Protein AF-A0A1Q3STB1-F1 (afdb_monomer)

Mean predicted aligned error: 14.87 Å

Solvent-accessible surface area (backbone atoms only — not comparable to full-atom values): 16505 Å² total; per-residue (Å²): 112,49,80,45,68,73,50,61,26,56,40,83,59,51,69,61,54,50,51,52,53,57,70,73,42,56,98,89,44,50,77,49,75,46,66,65,46,31,62,59,61,26,61,71,59,73,43,81,63,90,66,51,67,40,70,37,44,68,69,57,47,49,57,57,49,55,76,80,42,96,77,84,84,89,82,89,85,82,86,68,57,69,45,81,46,64,67,85,92,58,91,60,48,66,27,40,38,37,41,96,88,50,77,80,50,80,45,79,51,78,78,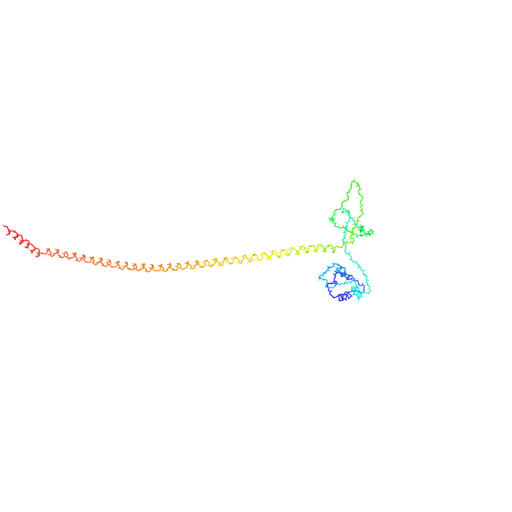88,72,84,76,94,70,90,85,82,91,83,66,102,56,92,76,87,82,76,80,39,28,31,43,40,50,89,84,50,53,56,64,63,51,53,47,53,53,51,52,54,50,49,54,53,49,52,55,51,48,54,54,51,49,52,54,51,52,56,49,51,53,52,51,51,52,52,51,56,52,50,52,51,53,48,52,54,52,51,52,54,49,51,52,51,51,52,53,52,49,53,51,50,51,53,51,53,52,52,51,49,55,51,50,56,50,52,51,52,54,51,52,51,51,52,51,52,52,51,52,52,51,54,52,51,52,50,53,52,52,53,50,52,50,52,52,49,51,51,50,51,51,55,50,52,60,64,32,67,70,50,40,48,50,53,50,48,50,50,48,51,51,51,48,54,62,59,74,74,108

Structure (mmCIF, N/CA/C/O backbone):
data_AF-A0A1Q3STB1-F1
#
_entry.id   AF-A0A1Q3STB1-F1
#
loop_
_atom_site.group_PDB
_atom_site.id
_atom_site.type_symbol
_atom_site.label_atom_id
_atom_site.label_alt_id
_atom_site.label_comp_id
_atom_site.label_asym_id
_atom_site.label_entity_id
_atom_site.label_seq_id
_atom_site.pdbx_PDB_ins_code
_atom_site.Cartn_x
_atom_site.Cartn_y
_atom_site.Cartn_z
_atom_site.occupancy
_atom_site.B_iso_or_equiv
_atom_site.auth_seq_id
_atom_site.auth_comp_id
_atom_site.auth_asym_id
_atom_site.auth_atom_id
_atom_site.pdbx_PDB_model_num
ATOM 1 N N . MET A 1 1 ? 20.214 -21.414 -29.707 1.00 92.38 1 MET A N 1
ATOM 2 C CA . MET A 1 1 ? 20.298 -19.989 -29.349 1.00 92.38 1 MET A CA 1
ATOM 3 C C . MET A 1 1 ? 19.686 -19.840 -27.974 1.00 92.38 1 MET A C 1
ATOM 5 O O . MET A 1 1 ? 18.661 -20.466 -27.737 1.00 92.38 1 MET A O 1
ATOM 9 N N . VAL A 1 2 ? 20.327 -19.078 -27.097 1.00 97.19 2 VAL A N 1
ATOM 10 C CA . VAL A 1 2 ? 19.816 -18.706 -25.771 1.00 97.19 2 VAL A CA 1
ATOM 11 C C . VAL A 1 2 ? 19.751 -17.181 -25.724 1.00 97.19 2 VAL A C 1
ATOM 13 O O . VAL A 1 2 ? 20.655 -16.524 -26.236 1.00 97.19 2 VAL A O 1
ATOM 16 N N . VAL A 1 3 ? 18.681 -16.635 -25.150 1.00 97.31 3 VAL A N 1
ATOM 17 C CA . VAL A 1 3 ? 18.487 -15.193 -24.952 1.00 97.31 3 VAL A CA 1
ATOM 18 C C . VAL A 1 3 ? 18.175 -14.967 -23.477 1.00 97.31 3 VAL A C 1
ATOM 20 O O . VAL A 1 3 ? 17.317 -15.663 -22.939 1.00 97.31 3 VAL A O 1
ATOM 23 N N . SER A 1 4 ? 18.881 -14.041 -22.834 1.00 96.12 4 SER A N 1
ATOM 24 C CA . SER A 1 4 ? 18.713 -13.715 -21.415 1.00 96.12 4 SER A CA 1
ATOM 25 C C . SER A 1 4 ? 18.935 -12.219 -21.215 1.00 96.12 4 SER A C 1
ATOM 27 O O . SER A 1 4 ? 20.073 -11.766 -21.215 1.00 96.12 4 SER A O 1
ATOM 29 N N . PHE A 1 5 ? 17.866 -11.443 -21.082 1.00 96.88 5 PHE A N 1
ATOM 30 C CA . PHE A 1 5 ? 17.966 -10.002 -20.849 1.00 96.88 5 PHE A CA 1
ATOM 31 C C . PHE A 1 5 ? 17.617 -9.678 -19.406 1.00 96.88 5 PHE A C 1
ATOM 33 O O . PHE A 1 5 ? 16.615 -10.201 -18.924 1.00 96.88 5 PHE A O 1
ATOM 40 N N . GLU A 1 6 ? 18.432 -8.836 -18.765 1.00 94.81 6 GLU A N 1
ATOM 41 C CA . GLU A 1 6 ? 18.228 -8.344 -17.392 1.00 94.81 6 GLU A CA 1
ATOM 42 C C . GLU A 1 6 ? 17.844 -9.502 -16.445 1.00 94.81 6 GLU A C 1
ATOM 44 O O . GLU A 1 6 ? 16.703 -9.662 -16.013 1.00 94.81 6 GLU A O 1
ATOM 49 N N . THR A 1 7 ? 18.763 -10.454 -16.280 1.00 97.19 7 THR A N 1
ATOM 50 C CA . THR A 1 7 ? 18.506 -11.702 -15.537 1.00 97.19 7 THR A CA 1
ATOM 51 C C . THR A 1 7 ? 19.684 -12.095 -14.661 1.00 97.19 7 THR A C 1
ATOM 53 O O . THR A 1 7 ? 19.482 -12.562 -13.541 1.00 97.19 7 THR A O 1
ATOM 56 N N . ILE A 1 8 ? 20.912 -11.958 -15.172 1.00 97.94 8 ILE A N 1
ATOM 57 C CA . ILE A 1 8 ? 22.118 -12.457 -14.503 1.00 97.94 8 ILE A CA 1
ATOM 58 C C . ILE A 1 8 ? 22.333 -11.782 -13.144 1.00 97.94 8 ILE A C 1
ATOM 60 O O . ILE A 1 8 ? 22.722 -12.445 -12.192 1.00 97.94 8 ILE A O 1
ATOM 64 N N . GLU A 1 9 ? 21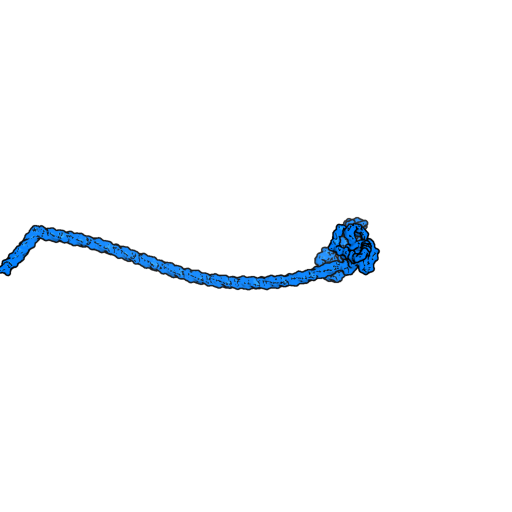.979 -10.506 -13.040 1.00 97.69 9 GLU A N 1
ATOM 65 C CA . GLU A 1 9 ? 22.103 -9.653 -11.865 1.00 97.69 9 GLU A CA 1
ATOM 66 C C . GLU A 1 9 ? 21.169 -10.027 -10.705 1.00 97.69 9 GLU A C 1
ATOM 68 O O . GLU A 1 9 ? 21.379 -9.596 -9.571 1.00 97.69 9 GLU A O 1
ATOM 73 N N . HIS A 1 10 ? 20.145 -10.847 -10.952 1.00 97.75 10 HIS A N 1
ATOM 74 C CA . HIS A 1 10 ? 19.151 -11.245 -9.952 1.00 97.75 10 HIS A CA 1
ATOM 75 C C . HIS A 1 10 ? 19.606 -12.399 -9.039 1.00 97.75 10 HIS A C 1
ATOM 77 O O . HIS A 1 10 ? 18.845 -12.857 -8.185 1.00 97.75 10 HIS A O 1
ATOM 83 N N . HIS A 1 11 ? 20.839 -12.885 -9.187 1.00 97.50 11 HIS A N 1
ATOM 84 C CA . HIS A 1 11 ? 21.437 -13.887 -8.304 1.00 97.50 11 HIS A CA 1
ATOM 85 C C . HIS A 1 11 ? 22.963 -13.747 -8.285 1.00 97.50 11 HIS A C 1
ATOM 87 O O . HIS A 1 11 ? 23.541 -13.183 -9.194 1.00 97.50 11 HIS A O 1
ATOM 93 N N . ASP A 1 12 ? 23.668 -14.351 -7.333 1.00 97.38 12 ASP A N 1
ATOM 94 C CA . ASP A 1 12 ? 25.139 -14.286 -7.251 1.00 97.38 12 ASP A CA 1
ATOM 95 C C . ASP A 1 12 ? 25.874 -15.436 -7.978 1.00 97.38 12 ASP A C 1
ATOM 97 O O . ASP A 1 12 ? 27.100 -15.417 -8.123 1.00 97.38 12 ASP A O 1
ATOM 101 N N . LYS A 1 13 ? 25.133 -16.418 -8.507 1.00 98.31 13 LYS A N 1
ATOM 102 C CA . LYS A 1 13 ? 25.641 -17.656 -9.133 1.00 98.31 13 LYS A CA 1
ATOM 103 C C . LYS A 1 13 ? 25.959 -17.533 -10.631 1.00 98.31 13 LYS A C 1
ATOM 105 O O . LYS A 1 13 ? 25.587 -18.385 -11.438 1.00 98.31 13 LYS A O 1
ATOM 110 N N . HIS A 1 14 ? 26.648 -16.465 -11.026 1.00 98.44 14 HIS A N 1
ATOM 111 C CA . HIS A 1 14 ? 26.880 -16.131 -12.441 1.00 98.44 14 HIS A CA 1
ATOM 112 C C . HIS A 1 14 ? 27.670 -17.206 -13.216 1.00 98.44 14 HIS A C 1
ATOM 114 O O . HIS A 1 14 ? 27.303 -17.560 -14.337 1.00 98.44 14 HIS A O 1
ATOM 120 N N . ASP A 1 15 ? 28.739 -17.749 -12.624 1.00 98.44 15 ASP A N 1
ATOM 121 C CA . ASP A 1 15 ? 29.552 -18.804 -13.249 1.00 98.44 15 ASP A CA 1
ATOM 122 C C . ASP A 1 15 ? 28.740 -20.106 -13.452 1.00 98.44 15 ASP A C 1
ATOM 124 O O . ASP A 1 15 ? 28.874 -20.773 -14.480 1.00 98.44 15 ASP A O 1
ATOM 128 N N . GLU A 1 16 ? 27.845 -20.457 -12.518 1.00 98.44 16 GLU A N 1
ATOM 129 C CA . GLU A 1 16 ? 26.964 -21.631 -12.644 1.00 98.44 16 GLU A CA 1
ATOM 130 C C . GLU A 1 16 ? 25.976 -21.453 -13.807 1.00 98.44 16 GLU A C 1
ATOM 132 O O . GLU A 1 16 ? 25.850 -22.338 -14.658 1.00 98.44 16 GLU A O 1
ATOM 137 N N . MET A 1 17 ? 25.337 -20.279 -13.893 1.00 98.25 17 MET A N 1
ATOM 138 C CA . MET A 1 17 ? 24.429 -19.925 -14.988 1.00 98.25 17 MET A CA 1
ATOM 139 C C . MET A 1 17 ? 25.126 -20.035 -16.351 1.00 98.25 17 MET A C 1
ATOM 141 O O . MET A 1 17 ? 24.619 -20.700 -17.257 1.00 98.25 17 MET A O 1
ATOM 145 N N . LEU A 1 18 ? 26.303 -19.421 -16.509 1.00 98.38 18 LEU A N 1
ATOM 146 C CA . LEU A 1 18 ? 27.024 -19.434 -17.785 1.00 98.38 18 LEU A CA 1
ATOM 147 C C . LEU A 1 18 ? 27.584 -20.812 -18.141 1.00 98.38 18 LEU A C 1
ATOM 149 O O . LEU A 1 18 ? 27.569 -21.179 -19.318 1.00 98.38 18 LEU A O 1
ATOM 153 N N . SER A 1 19 ? 28.023 -21.594 -17.151 1.00 98.25 19 SER A N 1
ATOM 154 C CA . SER A 1 19 ? 28.440 -22.984 -17.356 1.00 98.25 19 SER A CA 1
ATOM 155 C C . SER A 1 19 ? 27.303 -23.822 -17.938 1.00 98.25 19 SER A C 1
ATOM 157 O O . SER A 1 19 ? 27.490 -24.525 -18.934 1.00 98.25 19 SER A O 1
ATOM 159 N N . GLU A 1 20 ? 26.101 -23.711 -17.371 1.00 98.31 20 GLU A N 1
ATOM 160 C CA . GLU A 1 20 ? 24.942 -24.461 -17.849 1.00 98.31 20 GLU A CA 1
ATOM 161 C C . GLU A 1 20 ? 24.473 -23.990 -19.225 1.00 98.31 20 GLU A C 1
ATOM 163 O O . GLU A 1 20 ? 24.223 -24.823 -20.099 1.00 98.31 20 GLU A O 1
ATOM 168 N N . ILE A 1 21 ? 24.447 -22.675 -19.471 1.00 98.19 21 ILE A N 1
ATOM 169 C CA . ILE A 1 21 ? 24.165 -22.122 -20.803 1.00 98.19 21 ILE A CA 1
ATOM 170 C C . ILE A 1 21 ? 25.171 -22.662 -21.826 1.00 98.19 21 ILE A C 1
ATOM 172 O O . ILE A 1 21 ? 24.782 -23.118 -22.904 1.00 98.19 21 ILE A O 1
ATOM 176 N N . LYS A 1 22 ? 26.466 -22.669 -21.493 1.00 97.56 22 LYS A N 1
ATOM 177 C CA . LYS A 1 22 ? 27.510 -23.192 -22.378 1.00 97.56 22 LYS A CA 1
ATOM 178 C C . LYS A 1 22 ? 27.331 -24.684 -22.655 1.00 97.56 22 LYS A C 1
ATOM 180 O O . LYS A 1 22 ? 27.515 -25.101 -23.795 1.00 97.56 22 LYS A O 1
ATOM 185 N N . ARG A 1 23 ? 26.956 -25.472 -21.642 1.00 98.00 23 ARG A N 1
ATOM 186 C CA . ARG A 1 23 ? 26.737 -26.923 -21.746 1.00 98.00 23 ARG A CA 1
ATOM 187 C C . ARG A 1 23 ? 25.577 -27.278 -22.679 1.00 98.00 23 ARG A C 1
ATOM 189 O O . ARG A 1 23 ? 25.664 -28.275 -23.391 1.00 98.00 23 ARG A O 1
ATOM 196 N N . ILE A 1 24 ? 24.489 -26.503 -22.658 1.00 97.31 24 ILE A N 1
ATOM 197 C CA . ILE A 1 24 ? 23.297 -26.774 -23.484 1.00 97.31 24 ILE A CA 1
ATOM 198 C C . ILE A 1 24 ? 23.399 -26.203 -24.902 1.00 97.31 24 ILE A C 1
ATOM 200 O O . ILE A 1 24 ? 22.673 -26.639 -25.799 1.00 97.31 24 ILE A O 1
ATOM 204 N N . LEU A 1 25 ? 24.271 -25.217 -25.121 1.00 97.50 25 LEU A N 1
ATOM 205 C CA . LEU A 1 25 ? 24.509 -24.676 -26.450 1.00 97.50 25 LEU A CA 1
ATOM 206 C C . LEU A 1 25 ? 25.269 -25.692 -27.310 1.00 97.50 25 LEU A C 1
ATOM 208 O O . LEU A 1 25 ? 26.257 -26.296 -26.897 1.00 97.50 25 LEU A O 1
ATOM 212 N N . ARG A 1 26 ? 24.825 -25.839 -28.561 1.00 96.12 26 ARG A N 1
ATOM 213 C CA . ARG A 1 26 ? 25.623 -26.502 -29.599 1.00 96.12 26 ARG A CA 1
ATOM 214 C C . ARG A 1 26 ? 26.933 -25.726 -29.826 1.00 96.12 26 ARG A C 1
ATOM 216 O O . ARG A 1 26 ? 26.974 -24.536 -29.513 1.00 96.12 26 ARG A O 1
ATOM 223 N N . PRO A 1 27 ? 27.976 -26.340 -30.416 1.00 92.00 27 PRO A N 1
ATOM 224 C CA . PRO A 1 27 ? 29.238 -25.649 -30.703 1.00 92.00 27 PRO A CA 1
ATOM 225 C C . PRO A 1 27 ? 29.088 -24.355 -31.524 1.00 92.00 27 PRO A C 1
ATOM 227 O O . PRO A 1 27 ? 29.858 -23.422 -31.328 1.00 92.00 27 PRO A O 1
ATOM 230 N N . ASP A 1 28 ? 28.083 -24.291 -32.401 1.00 93.56 28 ASP A N 1
ATOM 231 C CA . ASP A 1 28 ? 27.709 -23.135 -33.230 1.00 93.56 28 ASP A CA 1
ATOM 232 C C . ASP A 1 28 ? 26.574 -22.285 -32.619 1.00 93.56 28 ASP A C 1
ATOM 234 O O . ASP A 1 28 ? 25.961 -21.447 -33.279 1.00 93.56 28 ASP A O 1
ATOM 238 N N . GLY A 1 29 ? 26.241 -22.535 -31.353 1.00 95.50 29 GLY A N 1
ATOM 239 C CA . GLY A 1 29 ? 25.158 -21.878 -30.645 1.00 95.50 29 GLY A CA 1
ATOM 240 C C . GLY A 1 29 ? 25.508 -20.454 -30.212 1.00 95.50 29 GLY A C 1
ATOM 241 O O . GLY A 1 29 ? 26.588 -20.192 -29.693 1.00 95.50 29 GLY A O 1
ATOM 242 N N . LEU A 1 30 ? 24.543 -19.547 -30.363 1.00 96.88 30 LEU A N 1
ATOM 243 C CA . LEU A 1 30 ? 24.639 -18.152 -29.932 1.00 96.88 30 LEU A CA 1
ATOM 244 C C . LEU A 1 30 ? 23.972 -17.933 -28.564 1.00 96.88 30 LEU A C 1
ATOM 246 O O . LEU A 1 30 ? 22.841 -18.390 -28.355 1.00 96.88 30 LEU A O 1
ATOM 250 N N . LEU A 1 31 ? 24.654 -17.199 -27.681 1.00 97.88 31 LEU A N 1
ATOM 251 C CA . LEU A 1 31 ? 24.080 -16.548 -26.501 1.00 97.88 31 LEU A CA 1
ATOM 252 C C . LEU A 1 31 ? 23.906 -15.053 -26.797 1.00 97.88 31 LEU A C 1
ATOM 254 O O . LEU A 1 31 ? 24.855 -14.404 -27.227 1.00 97.88 31 LEU A O 1
ATOM 258 N N . ILE A 1 32 ? 22.715 -14.523 -26.534 1.00 98.06 32 ILE A N 1
ATOM 259 C CA . ILE A 1 32 ? 22.434 -13.086 -26.480 1.00 98.06 32 ILE A CA 1
ATOM 260 C C . ILE A 1 32 ? 22.104 -12.764 -25.024 1.00 98.06 32 ILE A C 1
ATOM 262 O O . ILE A 1 32 ? 21.153 -13.323 -24.479 1.00 98.06 32 ILE A O 1
ATOM 266 N N . ILE A 1 33 ? 22.905 -11.913 -24.389 1.00 97.94 33 ILE A N 1
ATOM 267 C CA . ILE A 1 33 ? 22.763 -11.587 -22.969 1.00 97.94 33 ILE A CA 1
ATOM 268 C C . ILE A 1 33 ? 22.873 -10.078 -22.744 1.00 97.94 33 ILE A C 1
ATOM 270 O O . ILE A 1 33 ? 23.697 -9.433 -23.393 1.00 97.94 33 IL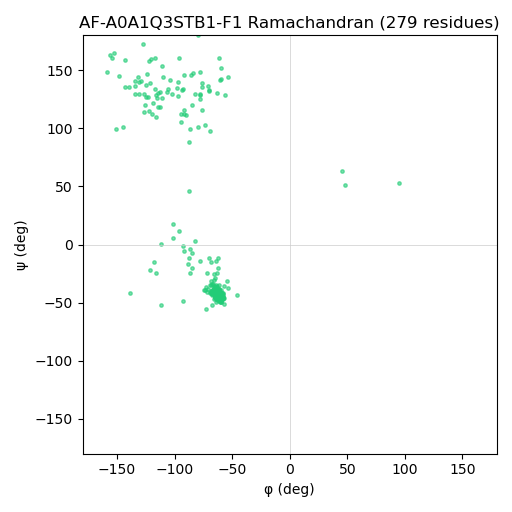E A O 1
ATOM 274 N N . SER A 1 34 ? 22.052 -9.529 -21.845 1.00 97.00 34 SER A N 1
ATOM 275 C CA . SER A 1 34 ? 22.236 -8.181 -21.286 1.00 97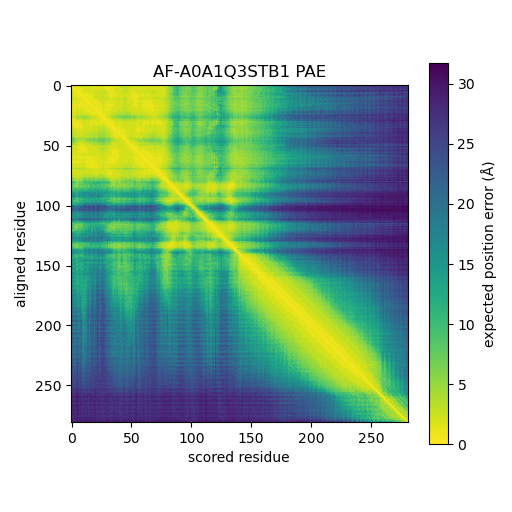.00 34 SER A CA 1
ATOM 276 C C . SER A 1 34 ? 22.389 -8.240 -19.770 1.00 97.00 34 SER A C 1
ATOM 278 O O . SER A 1 34 ? 22.025 -9.227 -19.129 1.00 97.00 34 SER A O 1
ATOM 280 N N . SER A 1 35 ? 22.961 -7.170 -19.236 1.00 95.75 35 SER A N 1
ATOM 281 C CA . SER A 1 35 ? 23.055 -6.854 -17.817 1.00 95.75 35 SER A CA 1
ATOM 282 C C . SER A 1 35 ? 23.030 -5.330 -17.715 1.00 95.75 35 SER A C 1
ATOM 284 O O . SER A 1 35 ? 23.642 -4.674 -18.573 1.00 95.75 35 SER A O 1
ATOM 286 N N . PRO A 1 36 ? 22.422 -4.757 -16.668 1.00 94.25 36 PRO A N 1
ATOM 287 C CA . PRO A 1 36 ? 22.567 -3.338 -16.402 1.00 94.25 36 PRO A CA 1
ATOM 288 C C . PRO A 1 36 ? 24.048 -3.019 -16.157 1.00 94.25 36 PRO A C 1
ATOM 290 O O . PRO A 1 36 ? 24.770 -3.802 -15.535 1.00 94.25 36 PRO A O 1
ATOM 293 N N . ASN A 1 37 ? 24.513 -1.872 -16.657 1.00 94.56 37 ASN A N 1
ATOM 294 C CA . ASN A 1 37 ? 25.849 -1.362 -16.351 1.00 94.56 37 ASN A CA 1
ATOM 295 C C . ASN A 1 37 ? 25.810 -0.697 -14.972 1.00 94.56 37 ASN A C 1
ATOM 297 O O . ASN A 1 37 ? 25.356 0.445 -14.883 1.00 94.56 37 ASN A O 1
ATOM 301 N N . ARG A 1 38 ? 26.296 -1.381 -13.925 1.00 94.62 38 ARG A N 1
ATOM 302 C CA . ARG A 1 38 ? 26.250 -0.916 -12.522 1.00 94.62 38 ARG A CA 1
ATOM 303 C C . ARG A 1 38 ? 26.677 0.546 -12.346 1.00 94.62 38 ARG A C 1
ATOM 305 O O . ARG A 1 38 ? 26.001 1.306 -11.654 1.00 94.62 38 ARG A O 1
ATOM 312 N N . VAL A 1 39 ? 27.755 0.957 -13.021 1.00 94.12 39 VAL A N 1
ATOM 313 C CA . VAL A 1 39 ? 28.323 2.314 -12.915 1.00 94.12 39 VAL A CA 1
ATOM 314 C C . VAL A 1 39 ? 27.323 3.384 -13.360 1.00 94.12 39 VAL A C 1
ATOM 316 O O . VAL A 1 39 ? 27.245 4.455 -12.766 1.00 94.12 39 VAL A O 1
ATOM 319 N N . ILE A 1 40 ? 26.538 3.107 -14.402 1.00 89.06 40 ILE A N 1
ATOM 320 C CA . ILE A 1 40 ? 25.564 4.064 -14.943 1.00 89.06 40 ILE A CA 1
ATOM 321 C C . ILE A 1 40 ? 24.185 3.863 -14.312 1.00 89.06 40 ILE A C 1
ATOM 323 O O . ILE A 1 40 ? 23.571 4.826 -13.860 1.00 89.06 40 ILE A O 1
ATOM 327 N N . TYR A 1 41 ? 23.710 2.618 -14.278 1.00 86.62 41 TYR A N 1
ATOM 328 C CA . TYR A 1 41 ? 22.362 2.256 -13.849 1.00 86.62 41 TYR A CA 1
ATOM 329 C C . TYR A 1 41 ? 22.132 2.500 -12.357 1.00 86.62 41 TYR A C 1
ATOM 331 O O . TYR A 1 41 ? 21.062 2.984 -11.993 1.00 86.62 41 TYR A O 1
ATOM 339 N N . SER A 1 42 ? 23.132 2.208 -11.519 1.00 86.62 42 SER A N 1
ATOM 340 C CA . SER A 1 42 ? 22.980 2.284 -10.066 1.00 86.62 42 SER A CA 1
ATOM 341 C C . SER A 1 42 ? 23.785 3.402 -9.435 1.00 86.62 42 SER A C 1
ATOM 343 O O . SER A 1 42 ? 23.229 4.234 -8.718 1.00 86.62 42 SER A O 1
ATOM 345 N N . GLU A 1 43 ? 25.085 3.465 -9.722 1.00 89.38 43 GLU A N 1
ATOM 346 C CA . GLU A 1 43 ? 25.989 4.398 -9.044 1.00 89.38 43 GLU A CA 1
ATOM 347 C C . GLU A 1 43 ? 25.763 5.842 -9.493 1.00 89.38 43 GLU A C 1
ATOM 349 O O . GLU A 1 43 ? 25.472 6.707 -8.670 1.00 89.38 43 GLU A O 1
ATOM 354 N N . ALA A 1 44 ? 25.845 6.113 -10.800 1.00 84.94 44 ALA A N 1
ATOM 355 C CA . ALA A 1 44 ? 25.626 7.457 -11.331 1.00 84.94 44 ALA A CA 1
ATOM 356 C C . ALA A 1 44 ? 24.175 7.922 -11.152 1.00 84.94 44 ALA A C 1
ATOM 358 O O . ALA A 1 44 ? 23.925 9.108 -10.930 1.00 84.94 44 ALA A O 1
ATOM 359 N N . ALA A 1 45 ? 23.219 6.994 -11.242 1.00 79.12 45 ALA A N 1
ATOM 360 C CA . ALA A 1 45 ? 21.812 7.299 -11.048 1.00 79.12 45 ALA A CA 1
ATOM 361 C C . ALA A 1 45 ? 21.422 7.439 -9.570 1.00 79.12 45 ALA A C 1
ATOM 363 O O . ALA A 1 45 ? 20.323 7.928 -9.315 1.00 79.12 45 ALA A O 1
ATOM 364 N N . ASP A 1 46 ? 22.257 7.014 -8.616 1.00 83.19 46 ASP A N 1
ATOM 365 C CA . ASP A 1 46 ? 21.923 6.857 -7.191 1.00 83.19 46 ASP A CA 1
ATOM 366 C C . ASP A 1 46 ? 20.604 6.087 -6.992 1.00 83.19 46 ASP A C 1
ATOM 368 O O . ASP A 1 46 ? 19.624 6.558 -6.401 1.00 83.19 46 ASP A O 1
ATOM 372 N N . PHE A 1 47 ? 20.507 4.926 -7.635 1.00 81.69 47 PHE A N 1
ATOM 373 C CA . PHE A 1 47 ? 19.336 4.057 -7.606 1.00 81.69 47 PHE A CA 1
ATOM 374 C C . PHE A 1 47 ? 19.787 2.624 -7.374 1.00 81.69 47 PHE A C 1
ATOM 376 O O . PHE A 1 47 ? 20.661 2.137 -8.064 1.00 81.69 47 PHE A O 1
ATOM 383 N N . HIS A 1 48 ? 19.187 1.933 -6.414 1.00 85.69 48 HIS A N 1
ATOM 384 C CA . HIS A 1 48 ? 19.510 0.535 -6.161 1.00 85.69 48 HIS A CA 1
ATOM 385 C C . HIS A 1 48 ? 18.232 -0.274 -6.289 1.00 85.69 48 HIS A C 1
ATOM 387 O O . HIS A 1 48 ? 17.294 -0.096 -5.507 1.00 85.69 48 HIS A O 1
ATOM 393 N N . ASN A 1 49 ? 18.185 -1.152 -7.288 1.00 85.94 49 ASN A N 1
ATOM 394 C CA . ASN A 1 49 ? 17.072 -2.071 -7.435 1.00 85.94 49 ASN A CA 1
ATOM 395 C C . ASN A 1 49 ? 17.222 -3.204 -6.400 1.00 85.94 49 ASN A C 1
ATOM 397 O O . ASN A 1 49 ? 18.170 -3.982 -6.500 1.00 85.94 49 ASN A O 1
ATOM 401 N N . PRO A 1 50 ? 16.304 -3.358 -5.424 1.00 90.62 50 PRO A N 1
ATOM 402 C CA . PRO A 1 50 ? 16.432 -4.373 -4.372 1.00 90.62 50 PRO A CA 1
ATOM 403 C C . PRO A 1 50 ? 16.388 -5.815 -4.895 1.00 90.62 50 PRO A C 1
ATOM 405 O O . PRO A 1 50 ? 16.728 -6.742 -4.164 1.00 90.62 50 PRO A O 1
ATOM 408 N N . TYR A 1 51 ? 15.957 -6.020 -6.141 1.00 92.44 51 TYR A N 1
ATOM 409 C CA . TYR A 1 51 ? 15.943 -7.332 -6.778 1.00 92.44 51 TYR A CA 1
ATOM 410 C C . TYR A 1 51 ? 17.264 -7.675 -7.477 1.00 92.44 51 TYR A C 1
ATOM 412 O O . TYR A 1 51 ? 17.442 -8.832 -7.855 1.00 92.44 51 TYR A O 1
ATOM 420 N N . HIS A 1 52 ? 18.180 -6.719 -7.655 1.00 95.50 52 HIS A N 1
ATOM 421 C CA . HIS A 1 52 ? 19.497 -6.966 -8.238 1.00 95.50 52 HIS A CA 1
ATOM 422 C C . HIS A 1 52 ? 20.461 -7.397 -7.127 1.00 95.50 52 HIS A C 1
ATOM 424 O O . HIS A 1 52 ? 20.980 -6.585 -6.366 1.00 95.50 52 HIS A O 1
ATOM 430 N N . VAL A 1 53 ? 20.674 -8.707 -7.012 1.00 96.69 53 VAL A N 1
ATOM 431 C CA . VAL A 1 53 ? 21.559 -9.312 -6.009 1.00 96.69 53 VAL A CA 1
ATOM 432 C C . VAL A 1 53 ? 23.022 -8.969 -6.289 1.00 96.69 53 VAL A C 1
ATOM 434 O O . VAL A 1 53 ? 23.783 -8.722 -5.353 1.00 96.69 53 VAL A O 1
ATOM 437 N N . LYS A 1 54 ? 23.428 -8.970 -7.565 1.00 97.06 54 LYS A N 1
ATOM 438 C CA . LYS A 1 54 ? 24.806 -8.691 -7.973 1.00 97.06 54 LYS A CA 1
ATOM 439 C C . LYS A 1 54 ? 24.876 -8.068 -9.365 1.00 97.06 54 LYS A C 1
ATOM 441 O O . LYS A 1 54 ? 24.885 -8.763 -10.374 1.00 97.06 54 LYS A O 1
ATOM 446 N N . GLU A 1 55 ? 25.027 -6.754 -9.413 1.00 97.06 55 GLU A N 1
ATOM 447 C CA . GLU A 1 55 ? 25.260 -6.035 -10.665 1.00 97.06 55 GLU A CA 1
ATOM 448 C C . GLU A 1 55 ? 26.744 -6.038 -11.047 1.00 97.06 55 GLU A C 1
ATOM 450 O O . GLU A 1 55 ? 27.623 -6.006 -10.181 1.00 97.06 55 GLU A O 1
ATOM 455 N N . LEU A 1 56 ? 27.015 -6.057 -12.350 1.00 97.62 56 LEU A N 1
ATOM 456 C CA . LEU A 1 56 ? 28.364 -6.058 -12.910 1.00 97.62 56 LEU A CA 1
ATOM 457 C C . LEU A 1 56 ? 28.650 -4.714 -13.583 1.00 97.62 56 LEU A C 1
ATOM 459 O O . LEU A 1 56 ? 27.770 -4.121 -14.215 1.00 97.62 56 LEU A O 1
ATOM 463 N N . ASP A 1 57 ? 29.890 -4.250 -13.483 1.00 97.62 57 ASP A N 1
ATOM 464 C CA . ASP A 1 57 ? 30.412 -3.300 -14.464 1.00 97.62 57 ASP A CA 1
ATOM 465 C C . ASP A 1 57 ? 30.846 -4.022 -15.756 1.00 97.62 57 ASP A C 1
ATOM 467 O O . ASP A 1 57 ? 30.689 -5.241 -15.917 1.00 97.62 57 ASP A O 1
ATOM 471 N N . PHE A 1 58 ? 31.338 -3.253 -16.728 1.00 97.75 58 PHE A N 1
ATOM 472 C CA . PHE A 1 58 ? 31.727 -3.800 -18.023 1.00 97.75 58 PHE A CA 1
ATOM 473 C C . PHE A 1 58 ? 32.897 -4.784 -17.902 1.00 97.75 58 PHE A C 1
ATOM 475 O O . PHE A 1 58 ? 32.867 -5.857 -18.506 1.00 97.75 58 PHE A O 1
ATOM 482 N N . GLU A 1 59 ? 33.916 -4.440 -17.122 1.00 98.25 59 GLU A N 1
ATOM 483 C CA . GLU A 1 59 ? 35.121 -5.236 -16.918 1.00 98.25 59 GLU A CA 1
ATOM 484 C C . GLU A 1 59 ? 34.806 -6.570 -16.229 1.00 98.25 59 GLU A C 1
ATOM 486 O O . GLU A 1 59 ? 35.333 -7.619 -16.621 1.00 98.25 59 GLU A O 1
ATOM 491 N N . GLU A 1 60 ? 33.919 -6.556 -15.234 1.00 98.19 60 GLU A N 1
ATOM 492 C CA . GLU A 1 60 ? 33.432 -7.748 -14.546 1.00 98.19 60 GLU A CA 1
ATOM 493 C C . GLU A 1 60 ? 32.630 -8.658 -15.487 1.00 98.19 60 GLU A C 1
ATOM 495 O O . GLU A 1 60 ? 32.861 -9.874 -15.512 1.00 98.19 60 GLU A O 1
ATOM 500 N N . LEU A 1 61 ? 31.729 -8.088 -16.296 1.00 98.25 61 LEU A N 1
ATOM 501 C CA . LEU A 1 61 ? 30.952 -8.832 -17.291 1.00 98.25 61 LEU A CA 1
ATOM 502 C C . LEU A 1 61 ? 31.852 -9.435 -18.379 1.00 98.25 61 LEU A C 1
ATOM 504 O O . LEU A 1 61 ? 31.722 -10.619 -18.696 1.00 98.25 61 LEU A O 1
ATOM 508 N N . ASP A 1 62 ? 32.788 -8.658 -18.926 1.00 98.38 62 ASP A N 1
ATOM 509 C CA . ASP A 1 62 ? 33.726 -9.115 -19.955 1.00 98.38 62 ASP A CA 1
ATOM 510 C C . ASP A 1 62 ? 34.615 -10.248 -19.439 1.00 98.38 62 ASP A C 1
ATOM 512 O O . ASP A 1 62 ? 34.744 -11.295 -20.084 1.00 98.38 62 ASP A O 1
ATOM 516 N N . THR A 1 63 ? 35.170 -10.080 -18.238 1.00 98.44 63 THR A N 1
ATOM 517 C CA . THR A 1 63 ? 35.994 -11.103 -17.585 1.00 98.44 63 THR A CA 1
ATOM 518 C C . THR A 1 63 ? 35.208 -12.394 -17.382 1.00 98.44 63 THR A C 1
ATOM 520 O O . THR A 1 63 ? 35.718 -13.484 -17.652 1.00 98.44 63 THR A O 1
ATOM 523 N N . LEU A 1 64 ? 33.961 -12.289 -16.925 1.00 98.44 64 LEU A N 1
ATOM 524 C CA . LEU A 1 64 ? 33.085 -13.429 -16.704 1.00 98.44 64 LEU A CA 1
ATOM 525 C C . LEU A 1 64 ? 32.755 -14.158 -18.019 1.00 98.44 64 LEU A C 1
ATOM 527 O O . LEU A 1 64 ? 32.913 -15.377 -18.097 1.00 98.44 64 LEU A O 1
ATOM 531 N N . LEU A 1 65 ? 32.341 -13.438 -19.064 1.00 98.38 65 LEU A N 1
ATOM 532 C CA . LEU A 1 65 ? 31.961 -14.038 -20.348 1.00 98.38 65 LEU A CA 1
ATOM 533 C C . LEU A 1 65 ? 33.153 -14.702 -21.055 1.00 98.38 65 LEU A C 1
ATOM 535 O O . LEU A 1 65 ? 33.005 -15.797 -21.612 1.00 98.38 65 LEU A O 1
ATOM 539 N N . LYS A 1 66 ? 34.349 -14.102 -20.978 1.00 98.38 66 LYS A N 1
ATOM 540 C CA . LYS A 1 66 ? 35.585 -14.641 -21.576 1.00 98.38 66 LYS A CA 1
ATOM 541 C C . LYS A 1 66 ? 36.019 -15.992 -21.008 1.00 98.38 66 LYS A C 1
ATOM 543 O O . LYS A 1 66 ? 36.738 -16.724 -21.687 1.00 98.38 66 LYS A O 1
ATOM 548 N N . LYS A 1 67 ? 35.557 -16.375 -19.812 1.00 98.06 67 LYS A N 1
ATOM 549 C CA . LYS A 1 67 ? 35.782 -17.728 -19.267 1.00 98.06 67 LYS A CA 1
ATOM 550 C C . LYS A 1 67 ? 35.094 -18.821 -20.098 1.00 98.06 67 LYS A C 1
ATOM 552 O O . LYS A 1 67 ? 35.577 -19.950 -20.130 1.00 98.06 67 LYS A O 1
ATOM 557 N N . TYR A 1 68 ? 33.981 -18.504 -20.768 1.00 97.62 68 TYR A N 1
ATOM 558 C CA . TYR A 1 68 ? 33.106 -19.488 -21.428 1.00 97.62 68 TYR A CA 1
ATOM 559 C C . TYR A 1 68 ? 33.034 -19.328 -22.954 1.00 97.62 68 TYR A C 1
ATOM 561 O O . TYR A 1 68 ? 32.735 -20.290 -23.679 1.00 97.62 68 TYR A O 1
ATOM 569 N N . PHE A 1 69 ? 33.305 -18.127 -23.469 1.00 97.44 69 PHE A N 1
ATOM 570 C CA . PHE A 1 69 ? 33.182 -17.796 -24.887 1.00 97.44 69 PHE A CA 1
ATOM 571 C C . PHE A 1 69 ? 34.442 -17.101 -25.406 1.00 97.44 69 PHE A C 1
ATOM 573 O O . PHE A 1 69 ? 34.914 -16.127 -24.835 1.00 97.44 69 PHE A O 1
ATOM 580 N N . SER A 1 70 ? 34.979 -17.600 -26.522 1.00 94.88 70 SER A N 1
ATOM 581 C CA . SER A 1 70 ? 36.202 -17.063 -27.141 1.00 94.88 70 SER A CA 1
ATOM 582 C C . SER A 1 70 ? 35.940 -15.928 -28.134 1.00 94.88 70 SER A C 1
ATOM 584 O O . SER A 1 70 ? 36.866 -15.210 -28.490 1.00 94.88 70 SER A O 1
ATOM 586 N N . ASN A 1 71 ? 34.697 -15.781 -28.599 1.00 96.50 71 ASN A N 1
ATOM 587 C CA . ASN A 1 71 ? 34.287 -14.756 -29.556 1.00 96.50 71 ASN A CA 1
ATOM 588 C C . ASN A 1 71 ? 33.103 -13.998 -28.962 1.00 96.50 71 ASN A C 1
ATOM 590 O O . ASN A 1 71 ? 32.043 -14.591 -28.757 1.00 96.50 71 ASN A O 1
ATOM 594 N N . ILE A 1 72 ? 33.298 -12.715 -28.665 1.00 97.69 72 ILE A N 1
ATOM 595 C CA . ILE A 1 72 ? 32.292 -11.858 -28.037 1.00 97.69 72 ILE A CA 1
ATOM 596 C C . ILE A 1 72 ? 32.261 -10.536 -28.802 1.00 97.69 72 ILE A C 1
ATOM 598 O O . ILE A 1 72 ? 33.304 -9.987 -29.159 1.00 97.69 72 ILE A O 1
ATOM 602 N N . SER A 1 73 ? 31.062 -10.034 -29.072 1.00 97.56 73 SER A N 1
ATOM 603 C CA . SER A 1 73 ? 30.843 -8.693 -29.608 1.00 97.56 73 SER A CA 1
ATOM 604 C C . SER A 1 73 ? 29.896 -7.962 -28.675 1.00 97.56 73 SER A C 1
ATOM 606 O O . SER A 1 73 ? 28.828 -8.482 -28.353 1.00 97.56 73 SER A O 1
ATOM 608 N N . TYR A 1 74 ? 30.304 -6.777 -28.238 1.00 97.00 74 TYR A N 1
ATOM 609 C CA . TYR A 1 74 ? 29.543 -5.962 -27.303 1.00 97.00 74 TYR A CA 1
ATOM 610 C C . TYR A 1 74 ? 28.731 -4.909 -28.048 1.00 97.00 74 TYR A C 1
ATOM 612 O O . TYR A 1 74 ? 29.218 -4.292 -28.994 1.00 97.00 74 TYR A O 1
ATOM 620 N N . TYR A 1 75 ? 27.503 -4.699 -27.584 1.00 95.88 75 TYR A N 1
ATOM 621 C CA . TYR A 1 75 ? 26.597 -3.664 -28.061 1.0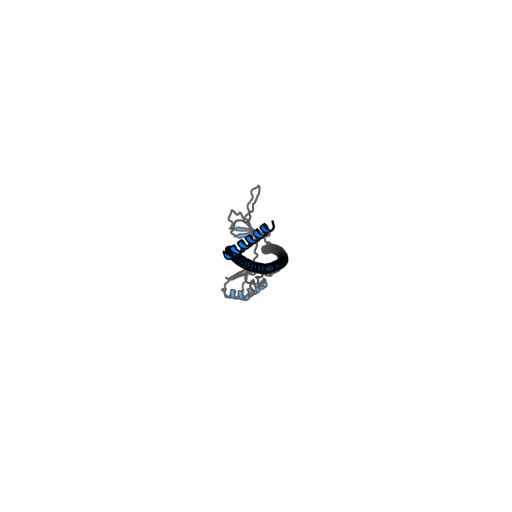0 95.88 75 TYR A CA 1
ATOM 622 C C . TYR A 1 75 ? 26.080 -2.885 -26.854 1.00 95.88 75 TYR A C 1
ATOM 624 O O . TYR A 1 75 ? 25.811 -3.475 -25.810 1.00 95.88 75 TYR A O 1
ATOM 632 N N . GLY A 1 76 ? 25.947 -1.569 -27.002 1.00 90.81 76 GLY A N 1
ATOM 633 C CA . GLY A 1 76 ? 25.257 -0.724 -26.031 1.00 90.81 76 GLY A CA 1
ATOM 634 C C . GLY A 1 76 ? 23.784 -0.575 -26.399 1.00 90.81 76 GLY A C 1
ATOM 635 O O . GLY A 1 76 ? 23.442 -0.516 -27.582 1.00 90.81 76 GLY A O 1
ATOM 636 N N . GLN A 1 77 ? 22.920 -0.480 -25.392 1.00 88.12 77 GLN A N 1
ATOM 637 C CA . GLN A 1 77 ? 21.511 -0.151 -25.563 1.00 88.12 77 GLN A CA 1
ATOM 638 C C . GLN A 1 77 ? 21.166 1.041 -24.676 1.00 88.12 77 GLN A C 1
ATOM 640 O O . GLN A 1 77 ? 21.255 0.949 -23.458 1.00 88.12 77 GLN A O 1
ATOM 645 N N . ASN A 1 78 ? 20.711 2.125 -25.302 1.00 81.38 78 ASN A N 1
ATOM 646 C CA . ASN A 1 78 ? 20.111 3.261 -24.615 1.00 81.38 78 ASN A CA 1
ATOM 647 C C . ASN A 1 78 ? 18.649 3.351 -25.068 1.00 81.38 78 ASN A C 1
ATOM 649 O O . ASN A 1 78 ? 18.409 3.652 -26.241 1.00 81.38 78 ASN A O 1
ATOM 653 N N . PRO A 1 79 ? 17.663 3.042 -24.210 1.00 78.25 79 PRO A N 1
ATOM 654 C CA . PRO A 1 79 ? 16.264 3.270 -24.546 1.00 78.25 79 PRO A CA 1
ATOM 655 C C . PRO A 1 79 ? 15.982 4.776 -24.560 1.00 78.25 79 PRO A C 1
ATOM 657 O O . PRO A 1 79 ? 16.362 5.496 -23.642 1.00 78.25 79 PRO A O 1
ATOM 660 N N . MET A 1 80 ? 15.315 5.251 -25.612 1.00 75.69 80 MET A N 1
ATOM 661 C CA . MET A 1 80 ? 15.061 6.678 -25.832 1.00 75.69 80 MET A CA 1
ATOM 662 C C . MET A 1 80 ? 13.593 6.916 -26.172 1.00 75.69 80 MET A C 1
ATOM 664 O O . MET A 1 80 ? 12.966 6.114 -26.868 1.00 75.69 80 MET A O 1
ATOM 668 N N . GLY A 1 81 ? 13.056 8.039 -25.695 1.00 77.50 81 GLY A N 1
ATOM 669 C CA . GLY A 1 81 ? 11.753 8.540 -26.116 1.00 77.50 81 GLY A CA 1
ATOM 670 C C . GLY A 1 81 ? 11.831 9.223 -27.484 1.00 77.50 81 GLY A C 1
ATOM 671 O O . GLY A 1 81 ? 12.840 9.835 -27.835 1.00 77.50 81 GLY A O 1
ATOM 672 N N . GLY A 1 82 ? 10.749 9.142 -28.258 1.00 83.38 82 GLY A N 1
ATOM 673 C CA . GLY A 1 82 ? 10.663 9.787 -29.564 1.00 83.38 82 GLY A CA 1
ATOM 674 C C . GLY A 1 82 ? 9.230 10.092 -29.982 1.00 83.38 82 GLY A C 1
ATOM 675 O O . GLY A 1 82 ? 8.280 9.506 -29.465 1.00 83.38 82 GLY A O 1
ATOM 676 N N . SER A 1 83 ? 9.079 11.018 -30.928 1.00 87.31 83 SER A N 1
ATOM 677 C CA . SER A 1 83 ? 7.792 11.415 -31.503 1.00 87.31 83 SER A CA 1
ATOM 678 C C . SER A 1 83 ? 7.764 11.133 -32.996 1.00 87.31 83 SER A C 1
ATOM 680 O O . SER A 1 83 ? 8.571 11.674 -33.749 1.00 87.31 83 SER A O 1
ATOM 682 N N . PHE A 1 84 ? 6.804 10.322 -33.432 1.00 89.56 84 PHE A N 1
ATOM 683 C CA . PHE A 1 84 ? 6.493 10.162 -34.848 1.00 89.56 84 PHE A CA 1
ATOM 684 C C . PHE A 1 84 ? 5.664 11.363 -35.312 1.00 89.56 84 PHE A C 1
ATOM 686 O O . PHE A 1 84 ? 4.616 11.655 -34.738 1.00 89.56 84 PHE A O 1
ATOM 693 N N . ILE A 1 85 ? 6.126 12.045 -36.356 1.00 89.69 85 ILE A N 1
ATOM 694 C CA . ILE A 1 85 ? 5.489 13.215 -36.963 1.00 89.69 85 ILE A CA 1
ATOM 695 C C . ILE A 1 85 ? 5.170 12.863 -38.414 1.00 89.69 85 ILE A C 1
ATOM 697 O O . ILE A 1 85 ? 6.071 12.657 -39.225 1.00 89.69 85 ILE A O 1
ATOM 701 N N . TYR A 1 86 ? 3.884 12.755 -38.734 1.00 89.50 86 TYR A N 1
ATOM 702 C CA . TYR A 1 86 ? 3.393 12.298 -40.032 1.00 89.50 86 TYR A CA 1
ATOM 703 C C . TYR A 1 86 ? 1.974 12.816 -40.292 1.00 89.50 86 TYR A C 1
ATOM 705 O O . TYR A 1 86 ? 1.272 13.229 -39.366 1.00 89.50 86 TYR A O 1
ATOM 713 N N . ASP A 1 87 ? 1.532 12.779 -41.551 1.00 88.50 87 ASP A N 1
ATOM 714 C CA . ASP A 1 87 ? 0.113 12.965 -41.867 1.00 88.50 87 ASP A CA 1
ATOM 715 C C . ASP A 1 87 ? -0.659 11.700 -41.474 1.00 88.50 87 ASP A C 1
ATOM 717 O O . ASP A 1 87 ? -0.624 10.699 -42.186 1.00 88.50 87 ASP A O 1
ATOM 721 N N . TYR A 1 88 ? -1.368 11.748 -40.346 1.00 85.44 88 TYR A N 1
ATOM 722 C CA . TYR A 1 88 ? -2.071 10.591 -39.777 1.00 85.44 88 TYR A CA 1
ATOM 723 C C . TYR A 1 88 ? -3.183 10.010 -40.662 1.00 85.44 88 TYR A C 1
ATOM 725 O O . TYR A 1 88 ? -3.690 8.927 -40.391 1.00 85.44 88 TYR A O 1
ATOM 733 N N . ARG A 1 89 ? -3.570 10.717 -41.728 1.00 85.44 89 ARG A N 1
ATOM 734 C CA . ARG A 1 89 ? -4.569 10.256 -42.703 1.00 85.44 89 ARG A CA 1
ATOM 735 C C . ARG A 1 89 ? -3.954 9.409 -43.820 1.00 85.44 89 ARG A C 1
ATOM 737 O O . ARG A 1 89 ? -4.678 8.945 -44.699 1.00 85.44 89 ARG A O 1
ATOM 744 N N . GLN A 1 90 ? -2.631 9.261 -43.830 1.00 82.50 90 GLN A N 1
ATOM 745 C CA . GLN A 1 90 ? -1.869 8.524 -44.830 1.00 82.50 90 GLN A CA 1
ATOM 746 C C . GLN A 1 90 ? -1.050 7.412 -44.167 1.00 82.50 90 GLN A C 1
ATOM 748 O O . GLN A 1 90 ? -0.722 7.477 -42.985 1.00 82.50 90 GLN A O 1
ATOM 753 N N . ASN A 1 91 ? -0.688 6.397 -44.954 1.00 79.19 91 ASN A N 1
ATOM 754 C CA . ASN A 1 91 ? 0.169 5.306 -44.499 1.00 79.19 91 ASN A CA 1
ATOM 755 C C . ASN A 1 91 ? 1.616 5.568 -44.919 1.00 79.19 91 ASN A C 1
ATOM 757 O O . ASN A 1 91 ? 1.891 5.750 -46.105 1.00 79.19 91 ASN A O 1
ATOM 761 N N . PHE A 1 92 ? 2.539 5.502 -43.961 1.00 77.38 92 PHE A N 1
ATOM 762 C CA . PHE A 1 92 ? 3.974 5.649 -44.193 1.00 77.38 92 PHE A CA 1
ATOM 763 C C . PHE A 1 92 ? 4.734 4.429 -43.671 1.00 77.38 92 PHE A C 1
ATOM 765 O O . PHE A 1 92 ? 4.336 3.814 -42.682 1.00 77.38 92 PHE A O 1
ATOM 772 N N . LYS A 1 93 ? 5.825 4.079 -44.359 1.00 75.69 93 LYS A N 1
ATOM 773 C CA . LYS A 1 93 ? 6.732 2.979 -43.983 1.00 75.69 93 LYS A CA 1
ATOM 774 C C . LYS A 1 93 ? 8.166 3.437 -43.755 1.00 75.69 93 LYS A C 1
ATOM 776 O O . LYS A 1 93 ? 8.906 2.764 -43.047 1.00 75.69 93 LYS A O 1
ATOM 781 N N . ASP A 1 94 ? 8.530 4.578 -44.329 1.00 80.81 94 ASP A N 1
ATOM 782 C CA . ASP A 1 94 ? 9.853 5.173 -44.233 1.00 80.81 94 ASP A CA 1
ATOM 783 C C . ASP A 1 94 ? 9.729 6.502 -43.495 1.00 80.81 94 ASP A C 1
ATOM 785 O O . ASP A 1 94 ? 8.924 7.352 -43.874 1.00 80.81 94 ASP A O 1
ATOM 789 N N . PHE A 1 95 ? 10.514 6.670 -42.435 1.00 84.62 95 PHE A N 1
ATOM 790 C CA . PHE A 1 95 ? 10.557 7.897 -41.652 1.00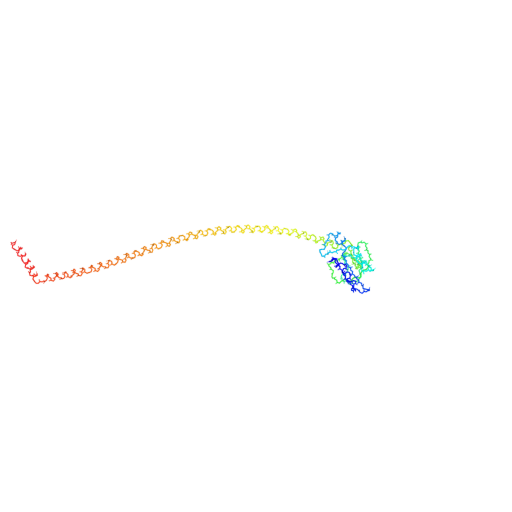 84.62 95 PHE A CA 1
ATOM 791 C C . PHE A 1 95 ? 11.988 8.415 -41.589 1.00 84.62 95 PHE A C 1
ATOM 793 O O . PHE A 1 95 ? 12.936 7.657 -41.354 1.00 84.62 95 PHE A O 1
ATOM 800 N N . ARG A 1 96 ? 12.150 9.731 -41.743 1.00 84.62 96 ARG A N 1
ATOM 801 C CA . ARG A 1 96 ? 13.439 10.385 -41.504 1.00 84.62 96 ARG A CA 1
ATOM 802 C C . ARG A 1 96 ? 13.674 10.545 -40.005 1.00 84.62 96 ARG A C 1
ATOM 804 O O . ARG A 1 96 ? 12.838 11.125 -39.318 1.00 84.62 96 ARG A O 1
ATOM 811 N N . VAL A 1 97 ? 14.825 10.120 -39.494 1.00 82.00 97 VAL A N 1
ATOM 812 C CA . VAL A 1 97 ? 15.226 10.443 -38.118 1.00 82.00 97 VAL A CA 1
ATOM 813 C C . VAL A 1 97 ? 15.748 11.873 -38.059 1.00 82.00 97 VAL A C 1
ATOM 815 O O . VAL A 1 97 ? 16.603 12.279 -38.850 1.00 82.00 97 VAL A O 1
ATOM 818 N N . VAL A 1 98 ? 15.212 12.636 -37.113 1.00 79.81 98 VAL A N 1
ATOM 819 C CA . VAL A 1 98 ? 15.611 14.006 -36.807 1.00 79.81 98 VAL A CA 1
ATOM 820 C C . VAL A 1 98 ? 16.007 14.062 -35.336 1.00 79.81 98 VAL A C 1
ATOM 822 O O . VAL A 1 98 ? 15.228 13.672 -34.469 1.00 79.81 98 VAL A O 1
ATOM 825 N N . SER A 1 99 ? 17.204 14.563 -35.045 1.00 77.44 99 SER A N 1
ATOM 826 C CA . SER A 1 99 ? 17.627 14.926 -33.690 1.00 77.44 99 SER A CA 1
ATOM 827 C C . SER A 1 99 ? 18.152 16.364 -33.671 1.00 77.44 99 SER A C 1
ATOM 829 O O . SER A 1 99 ? 18.298 16.998 -34.717 1.00 77.44 99 SER A O 1
ATOM 831 N N . GLN A 1 100 ? 18.442 16.898 -32.482 1.00 67.50 100 GLN A N 1
ATOM 832 C CA . GLN A 1 100 ? 19.008 18.247 -32.347 1.00 67.50 100 GLN A CA 1
ATOM 833 C C . GLN A 1 100 ? 20.403 18.397 -32.987 1.00 67.50 100 GLN A C 1
ATOM 835 O O . GLN A 1 100 ? 20.788 19.507 -33.343 1.00 67.50 100 GLN A O 1
ATOM 840 N N . SER A 1 101 ? 21.159 17.302 -33.135 1.00 61.81 101 SER A N 1
ATOM 841 C CA . SER A 1 101 ? 22.568 17.307 -33.562 1.00 61.81 101 SER A CA 1
ATOM 842 C C . SER A 1 101 ? 22.836 16.570 -34.879 1.00 61.81 101 SER A C 1
ATOM 844 O O . SER A 1 101 ? 23.894 16.769 -35.475 1.00 61.81 101 SER A O 1
ATOM 846 N N . HIS A 1 102 ? 21.896 15.751 -35.361 1.00 57.47 102 HIS A N 1
ATOM 847 C CA . HIS A 1 102 ? 22.034 14.976 -36.593 1.00 57.47 102 HIS A CA 1
ATOM 848 C C . HIS A 1 102 ? 20.705 14.894 -37.358 1.00 57.47 102 HIS A C 1
ATOM 850 O O . HIS A 1 102 ? 19.653 14.591 -36.792 1.00 57.47 102 HIS A O 1
ATOM 856 N N . SER A 1 103 ? 20.767 15.099 -38.673 1.00 57.59 103 SER A N 1
ATOM 857 C CA . SER A 1 103 ? 19.737 14.664 -39.614 1.00 57.59 103 SER A CA 1
ATOM 858 C C . SER A 1 103 ? 20.295 13.540 -40.487 1.00 57.59 103 SER A C 1
ATOM 860 O O . SER A 1 103 ? 21.498 13.482 -40.726 1.00 57.59 103 SER A O 1
ATOM 862 N N . ASP A 1 104 ? 19.403 12.682 -40.982 1.00 60.09 104 ASP A N 1
ATOM 863 C CA . ASP A 1 104 ? 19.621 11.797 -42.141 1.00 60.09 104 ASP A CA 1
ATOM 864 C C . ASP A 1 104 ? 20.086 10.360 -41.859 1.00 60.09 104 ASP A C 1
ATOM 866 O O . ASP A 1 104 ? 20.997 9.828 -42.491 1.00 60.09 104 ASP A O 1
ATOM 870 N N . LEU A 1 105 ? 19.338 9.668 -40.995 1.00 61.69 105 LEU A N 1
ATOM 871 C CA . LEU A 1 105 ? 19.181 8.213 -41.090 1.00 61.69 105 LEU A CA 1
ATOM 872 C C . LEU A 1 105 ? 17.708 7.885 -41.370 1.00 61.69 105 LEU A C 1
ATOM 874 O O . LEU A 1 105 ? 16.812 8.390 -40.694 1.00 61.69 105 LEU A O 1
ATOM 878 N N . GLY A 1 106 ? 17.450 7.072 -42.395 1.00 61.31 106 GLY A N 1
ATOM 879 C CA . GLY A 1 106 ? 16.117 6.539 -42.670 1.00 61.31 106 GLY A CA 1
ATOM 880 C C . GLY A 1 106 ? 15.853 5.322 -41.791 1.00 61.31 106 GLY A C 1
ATOM 881 O O . GLY A 1 106 ? 16.676 4.407 -41.752 1.00 61.31 106 GLY A O 1
ATOM 882 N N . VAL A 1 107 ? 14.720 5.299 -41.093 1.00 66.44 107 VAL A N 1
ATOM 883 C CA . VAL A 1 107 ? 14.265 4.120 -40.346 1.00 66.44 107 VAL A CA 1
ATOM 884 C C . VAL A 1 107 ? 12.956 3.645 -40.957 1.00 66.44 107 VAL A C 1
ATOM 886 O O . VAL A 1 107 ? 12.055 4.442 -41.221 1.00 66.44 107 VAL A O 1
ATOM 889 N N . GLN A 1 108 ? 12.858 2.335 -41.179 1.00 66.81 108 GLN A N 1
ATOM 890 C CA . GLN A 1 108 ? 11.623 1.708 -41.629 1.00 66.81 108 GLN A CA 1
ATOM 891 C C . GLN A 1 108 ? 10.796 1.288 -40.418 1.00 66.81 108 GLN A C 1
ATOM 893 O O . GLN A 1 108 ? 11.188 0.387 -39.676 1.00 66.81 108 GLN A O 1
ATOM 898 N N . VAL A 1 109 ? 9.663 1.953 -40.207 1.00 69.19 109 VAL A N 1
ATOM 899 C CA . VAL A 1 109 ? 8.708 1.633 -39.141 1.00 69.19 109 VAL A CA 1
ATOM 900 C C . VAL A 1 109 ? 7.304 1.780 -39.699 1.00 69.19 109 VAL A C 1
ATOM 902 O O . VAL A 1 109 ? 6.993 2.763 -40.365 1.00 69.19 109 VAL A O 1
ATOM 905 N N . GLU A 1 110 ? 6.438 0.819 -39.398 1.00 70.62 110 GLU A N 1
ATOM 906 C CA . GLU A 1 110 ? 5.009 0.942 -39.660 1.00 70.62 110 GLU A CA 1
ATOM 907 C C . GLU A 1 110 ? 4.319 1.522 -38.421 1.00 70.62 110 GLU A C 1
ATOM 909 O O . GLU A 1 110 ? 4.320 0.911 -37.349 1.00 70.62 110 GLU A O 1
ATOM 914 N N . VAL A 1 111 ? 3.741 2.716 -38.553 1.00 70.69 111 VAL A N 1
ATOM 915 C CA . VAL A 1 111 ? 2.959 3.340 -37.480 1.00 70.69 111 VAL A CA 1
ATOM 916 C C . VAL A 1 111 ? 1.495 2.955 -37.664 1.00 70.69 111 VAL A C 1
ATOM 918 O O . VAL A 1 111 ? 0.860 3.358 -38.630 1.00 70.69 111 VAL A O 1
ATOM 921 N N . THR A 1 112 ? 0.963 2.155 -36.739 1.00 63.00 112 THR A N 1
ATOM 922 C CA . THR A 1 112 ? -0.395 1.579 -36.823 1.00 63.00 112 THR A CA 1
ATOM 923 C C . THR A 1 112 ? -1.369 2.131 -35.782 1.00 63.00 112 THR A C 1
ATOM 925 O O . THR A 1 112 ? -2.521 1.705 -35.725 1.00 63.00 112 THR A O 1
ATOM 928 N N . LYS A 1 113 ? -0.918 3.054 -34.926 1.00 68.94 113 LYS A N 1
ATOM 929 C CA . LYS A 1 113 ? -1.725 3.645 -33.851 1.00 68.94 113 LYS A CA 1
ATOM 930 C C . LYS A 1 113 ? -2.175 5.056 -34.217 1.00 68.94 113 LYS A C 1
ATOM 932 O O . LYS A 1 113 ? -1.382 5.827 -34.747 1.00 68.94 113 LYS A O 1
ATOM 937 N N . GLU A 1 114 ? -3.412 5.387 -33.847 1.00 80.25 114 GLU A N 1
ATOM 938 C CA . GLU A 1 114 ? -3.950 6.753 -33.889 1.00 80.25 114 GLU A CA 1
ATOM 939 C C . GLU A 1 114 ? -3.038 7.739 -33.131 1.00 80.25 114 GLU A C 1
ATOM 941 O O . GLU A 1 114 ? -2.459 7.366 -32.100 1.00 80.25 114 GLU A O 1
ATOM 946 N N . PRO A 1 115 ? -2.892 8.992 -33.605 1.00 88.19 115 PRO A N 1
ATOM 947 C CA . PRO A 1 115 ? -1.996 9.956 -32.985 1.00 88.19 115 PRO A CA 1
ATOM 948 C C . PRO A 1 115 ? -2.529 10.420 -31.624 1.00 88.19 115 PRO A C 1
ATOM 950 O O . PRO A 1 115 ? -3.680 10.831 -31.490 1.00 88.19 115 PRO A O 1
ATOM 953 N N . THR A 1 116 ? -1.661 10.432 -30.611 1.00 89.88 116 THR A N 1
ATOM 954 C CA . THR A 1 116 ? -1.980 10.993 -29.285 1.00 89.88 116 THR A CA 1
ATOM 955 C C . THR A 1 116 ? -2.149 12.515 -29.326 1.00 89.88 116 THR A C 1
ATOM 957 O O . THR A 1 116 ? -2.922 13.077 -28.554 1.00 89.88 116 THR A O 1
ATOM 960 N N . PHE A 1 117 ? -1.424 13.190 -30.223 1.00 90.94 117 PHE A N 1
ATOM 961 C CA . PHE A 1 117 ? -1.431 14.643 -30.373 1.00 90.94 117 PHE A CA 1
ATOM 962 C C . PHE A 1 117 ? -1.621 15.023 -31.839 1.00 90.94 117 PHE A C 1
ATOM 964 O O . PHE A 1 117 ? -1.017 14.418 -32.724 1.00 90.94 117 PHE A O 1
ATOM 971 N N . PHE A 1 118 ? -2.413 16.065 -32.093 1.00 92.31 118 PHE A N 1
ATOM 972 C CA . PHE A 1 118 ? -2.511 16.674 -33.416 1.00 92.31 118 PHE A CA 1
ATOM 973 C C . PHE A 1 118 ? -1.524 17.834 -33.540 1.00 92.31 118 PHE A C 1
ATOM 975 O O . PHE A 1 118 ? -1.459 18.699 -32.667 1.00 92.31 118 PHE A O 1
ATOM 982 N N . ILE A 1 119 ? -0.802 17.877 -34.658 1.00 90.69 119 ILE A N 1
ATOM 983 C CA . ILE A 1 119 ? 0.008 19.025 -35.070 1.00 90.69 119 ILE A CA 1
ATOM 984 C C . ILE A 1 119 ? -0.674 19.637 -36.292 1.00 90.69 119 ILE A C 1
ATOM 986 O O . ILE A 1 119 ? -0.944 18.938 -37.268 1.00 90.69 119 ILE A O 1
ATOM 990 N N . ALA A 1 120 ? -0.965 20.935 -36.236 1.00 91.75 120 ALA A N 1
ATOM 991 C CA . ALA A 1 120 ? -1.548 21.674 -37.349 1.00 91.75 120 ALA A CA 1
ATOM 992 C C . ALA A 1 120 ? -0.536 22.687 -37.890 1.00 91.75 120 ALA A C 1
ATOM 994 O O . ALA A 1 120 ? 0.042 23.464 -37.131 1.00 91.75 120 ALA A O 1
ATOM 995 N N . LEU A 1 121 ? -0.350 22.694 -39.209 1.00 88.81 121 LEU A N 1
ATOM 996 C CA . LEU A 1 121 ? 0.371 23.752 -39.907 1.00 88.81 121 LEU A CA 1
ATOM 997 C C . LEU A 1 121 ? -0.653 24.777 -40.406 1.00 88.81 121 LEU A C 1
ATOM 999 O O . LEU A 1 121 ? -1.462 24.468 -41.280 1.00 88.81 121 LEU A O 1
ATOM 1003 N N . CYS A 1 122 ? -0.632 25.984 -39.841 1.00 91.25 122 CYS A N 1
ATOM 1004 C CA . CYS A 1 122 ? -1.596 27.042 -40.143 1.00 91.25 122 CYS A CA 1
ATOM 1005 C C . CYS A 1 122 ? -0.897 28.225 -40.818 1.00 91.25 122 CYS A C 1
ATOM 1007 O O . CYS A 1 122 ? 0.108 28.721 -40.313 1.00 91.25 122 CYS A O 1
ATOM 1009 N N . SER A 1 123 ? -1.440 28.691 -41.940 1.00 91.94 123 SER A N 1
ATOM 1010 C CA . SER A 1 123 ? -0.966 29.877 -42.656 1.00 91.94 123 SER A CA 1
ATOM 1011 C C . SER A 1 123 ? -2.085 30.424 -43.543 1.00 91.94 123 SER A C 1
ATOM 1013 O O . SER A 1 123 ? -2.895 29.650 -44.055 1.00 91.94 123 SER A O 1
ATOM 1015 N N . ASP A 1 124 ? -2.110 31.742 -43.752 1.00 93.38 124 ASP A N 1
ATOM 1016 C CA . ASP A 1 124 ? -3.018 32.396 -44.711 1.00 93.38 124 ASP A CA 1
ATOM 1017 C C . ASP A 1 124 ? -2.641 32.092 -46.173 1.00 93.38 124 ASP A C 1
ATOM 1019 O O . ASP A 1 124 ? -3.401 32.366 -47.103 1.00 93.38 124 ASP A O 1
ATOM 1023 N N . VAL A 1 125 ? -1.460 31.507 -46.385 1.00 93.25 125 VAL A N 1
ATOM 1024 C CA . VAL A 1 125 ? -0.985 31.009 -47.677 1.00 93.25 125 VAL A CA 1
ATOM 1025 C C . VAL A 1 125 ? -0.776 29.498 -47.627 1.00 93.25 125 VAL A C 1
ATOM 1027 O O . VAL A 1 125 ? -0.635 28.904 -46.560 1.00 93.25 125 VAL A O 1
ATOM 1030 N N . LYS A 1 126 ? -0.744 28.852 -48.797 1.00 91.06 126 LYS A N 1
ATOM 1031 C CA . LYS A 1 126 ? -0.544 27.400 -48.892 1.00 91.06 126 LYS A CA 1
ATOM 1032 C C . LYS A 1 126 ? 0.755 26.984 -48.190 1.00 91.06 126 LYS A C 1
ATOM 1034 O O . LYS A 1 126 ? 1.816 27.521 -48.496 1.00 91.06 126 LYS A O 1
ATOM 1039 N N . VAL A 1 127 ? 0.654 25.999 -47.298 1.00 88.31 127 VAL A N 1
ATOM 1040 C CA . VAL A 1 127 ? 1.799 25.407 -46.598 1.00 88.31 127 VAL A CA 1
ATOM 1041 C C . VAL A 1 127 ? 2.291 24.177 -47.353 1.00 88.31 127 VAL A C 1
ATOM 1043 O O . VAL A 1 127 ? 1.492 23.324 -47.747 1.00 88.31 127 VAL A O 1
ATOM 1046 N N . GLU A 1 128 ? 3.602 24.090 -47.561 1.00 85.25 128 GLU A N 1
ATOM 1047 C CA . GLU A 1 128 ? 4.246 22.876 -48.056 1.00 85.25 128 GLU A CA 1
ATOM 1048 C C . GLU A 1 128 ? 4.353 21.841 -46.934 1.00 85.25 128 GLU A C 1
ATOM 1050 O O . GLU A 1 128 ? 4.695 22.160 -45.795 1.00 85.25 128 GLU A O 1
ATOM 1055 N N . THR A 1 129 ? 4.029 20.592 -47.252 1.00 80.25 129 THR A N 1
ATOM 1056 C CA . THR A 1 129 ? 4.127 19.473 -46.314 1.00 80.25 129 THR A CA 1
ATOM 1057 C C . THR A 1 129 ? 5.533 18.896 -46.331 1.00 80.25 129 THR A C 1
ATOM 1059 O O . THR A 1 129 ? 6.160 18.826 -47.386 1.00 80.25 129 THR A O 1
ATOM 1062 N N . THR A 1 130 ? 6.003 18.430 -45.179 1.00 78.50 130 THR A N 1
ATOM 1063 C CA . THR A 1 130 ? 7.284 17.731 -45.056 1.00 78.50 130 THR A CA 1
ATOM 1064 C C . THR A 1 130 ? 7.095 16.220 -45.097 1.00 78.50 130 THR A C 1
ATOM 1066 O O . THR A 1 130 ? 6.009 15.714 -44.805 1.00 78.50 130 THR A O 1
ATOM 1069 N N . ASP A 1 131 ? 8.175 15.502 -45.392 1.00 84.62 131 ASP A N 1
ATOM 1070 C CA . ASP A 1 131 ? 8.224 14.048 -45.254 1.00 84.62 131 ASP A CA 1
ATOM 1071 C C . ASP A 1 131 ? 7.964 13.610 -43.800 1.00 84.62 131 ASP A C 1
ATOM 1073 O O . ASP A 1 131 ? 8.269 14.358 -42.857 1.00 84.62 131 ASP A O 1
ATOM 1077 N N . PRO A 1 132 ? 7.411 12.401 -43.591 1.00 88.00 132 PRO A N 1
ATOM 1078 C CA . PRO A 1 132 ? 7.247 11.835 -42.260 1.00 88.00 132 PRO A CA 1
ATOM 1079 C C . PRO A 1 132 ? 8.603 11.684 -41.558 1.00 88.00 132 PRO A C 1
ATOM 1081 O O . PRO A 1 132 ? 9.626 11.336 -42.156 1.00 88.00 132 PRO A O 1
ATOM 1084 N N . SER A 1 133 ? 8.617 11.933 -40.254 1.00 89.00 133 SER A N 1
ATOM 1085 C CA . SER A 1 133 ? 9.841 11.928 -39.460 1.00 89.00 133 SER A CA 1
ATOM 1086 C C . SER A 1 133 ? 9.637 11.358 -38.065 1.00 89.00 133 SER A C 1
ATOM 1088 O O . SER A 1 133 ? 8.522 11.297 -37.551 1.00 89.00 133 SER A O 1
ATOM 1090 N N . VAL A 1 134 ? 10.733 10.924 -37.452 1.00 88.81 134 VAL A N 1
ATOM 1091 C CA . VAL A 1 134 ? 10.804 10.614 -36.027 1.00 88.81 134 VAL A CA 1
ATOM 1092 C C . VAL A 1 134 ? 11.745 11.614 -35.390 1.00 88.81 134 VAL A C 1
ATOM 1094 O O . VAL A 1 134 ? 12.925 11.659 -35.733 1.00 88.81 134 VAL A O 1
ATOM 1097 N N . TYR A 1 135 ? 11.222 12.408 -34.463 1.00 86.19 135 TYR A N 1
ATOM 1098 C CA . TYR A 1 135 ? 12.047 13.234 -33.601 1.00 86.19 135 TYR A CA 1
ATOM 1099 C C . TYR A 1 135 ? 12.518 12.403 -32.409 1.00 86.19 135 TYR A C 1
ATOM 1101 O O . TYR A 1 135 ? 11.690 11.900 -31.646 1.00 86.19 135 TYR A O 1
ATOM 1109 N N . LEU A 1 136 ? 13.832 12.257 -32.260 1.00 82.56 136 LEU A N 1
ATOM 1110 C CA . LEU A 1 136 ? 14.460 11.639 -31.094 1.00 82.56 136 LEU A CA 1
ATOM 1111 C C . LEU A 1 136 ? 15.106 12.731 -30.250 1.00 82.56 136 LEU A C 1
ATOM 1113 O O . LEU A 1 136 ? 15.845 13.568 -30.773 1.00 82.56 136 LEU A O 1
ATOM 1117 N N . GLU A 1 137 ? 14.847 12.708 -28.948 1.00 77.25 137 GLU A N 1
ATOM 1118 C CA . GLU A 1 137 ? 15.457 13.647 -28.013 1.00 77.25 137 GLU A CA 1
ATOM 1119 C C . GLU A 1 137 ? 16.709 13.006 -27.392 1.00 77.25 137 GLU A C 1
ATOM 1121 O O . GLU A 1 137 ? 16.575 12.096 -26.573 1.00 77.25 137 GLU A O 1
ATOM 1126 N N . PRO A 1 138 ? 17.927 13.424 -27.798 1.00 66.31 138 PRO A N 1
ATOM 1127 C CA . PRO A 1 138 ? 19.152 12.706 -27.455 1.00 66.31 138 PRO A CA 1
ATOM 1128 C C . PRO A 1 138 ? 19.485 12.714 -25.959 1.00 66.31 138 PRO A C 1
ATOM 1130 O O . PRO A 1 138 ? 20.032 11.736 -25.458 1.00 66.31 138 PRO A O 1
ATOM 1133 N N . ASP A 1 139 ? 19.103 13.781 -25.255 1.00 68.00 139 ASP A N 1
ATOM 1134 C CA . ASP A 1 139 ? 19.443 14.004 -23.845 1.00 68.00 139 ASP A CA 1
ATOM 1135 C C . ASP A 1 139 ? 18.288 13.676 -22.882 1.00 68.00 139 ASP A C 1
ATOM 1137 O O . ASP A 1 139 ? 18.377 13.929 -21.678 1.00 68.00 139 ASP A O 1
ATOM 1141 N N . ASN A 1 140 ? 17.178 13.128 -23.389 1.00 66.81 140 ASN A N 1
ATOM 1142 C CA . ASN A 1 140 ? 16.036 12.787 -22.550 1.00 66.81 140 ASN A CA 1
ATOM 1143 C C . ASN A 1 140 ? 16.188 11.381 -21.977 1.00 66.81 140 ASN A C 1
ATOM 1145 O O . ASN A 1 140 ? 15.713 10.391 -22.539 1.00 66.81 140 ASN A O 1
ATOM 1149 N N . ASP A 1 141 ? 16.853 11.310 -20.827 1.00 71.56 141 ASP A N 1
ATOM 1150 C CA . ASP A 1 141 ? 16.835 10.118 -19.994 1.00 71.56 141 ASP A CA 1
ATOM 1151 C C . ASP A 1 141 ? 15.435 9.946 -19.379 1.00 71.56 141 ASP A C 1
ATOM 1153 O O . ASP A 1 141 ? 15.067 10.551 -18.362 1.00 71.56 141 ASP A O 1
ATOM 1157 N N . MET A 1 142 ? 14.640 9.098 -20.033 1.00 72.19 142 MET A N 1
ATOM 1158 C CA . MET A 1 142 ? 13.291 8.744 -19.610 1.00 72.19 142 MET A CA 1
ATOM 1159 C C . MET A 1 142 ? 13.277 8.159 -18.191 1.00 72.19 142 MET A C 1
ATOM 1161 O O . MET A 1 142 ? 12.352 8.449 -17.430 1.00 72.19 142 MET A O 1
ATOM 1165 N N . PHE A 1 143 ? 14.295 7.386 -17.798 1.00 70.62 143 PHE A N 1
ATOM 1166 C CA . PHE A 1 143 ? 14.382 6.843 -16.443 1.00 70.62 143 PHE A CA 1
ATOM 1167 C C . PHE A 1 143 ? 14.641 7.948 -15.427 1.00 70.62 143 PHE A C 1
ATOM 1169 O O . PHE A 1 143 ? 13.973 7.984 -14.396 1.00 70.62 143 PHE A O 1
ATOM 1176 N N . ALA A 1 144 ? 15.521 8.905 -15.730 1.00 72.12 144 ALA A N 1
ATOM 1177 C CA . ALA A 1 144 ? 15.737 10.064 -14.867 1.00 72.12 144 ALA A CA 1
ATOM 1178 C C . ALA A 1 144 ? 14.486 10.956 -14.751 1.00 72.12 144 ALA A C 1
ATOM 1180 O O . ALA A 1 144 ? 14.236 11.544 -13.694 1.00 72.12 144 ALA A O 1
ATOM 1181 N N . HIS A 1 145 ? 13.685 11.090 -15.813 1.00 74.75 145 HIS A N 1
ATOM 1182 C CA . HIS A 1 145 ? 12.407 11.806 -15.752 1.00 74.75 145 HIS A CA 1
ATOM 1183 C C . HIS A 1 145 ? 11.378 11.067 -14.883 1.00 74.75 145 HIS A C 1
ATOM 1185 O O . HIS A 1 145 ? 10.864 11.651 -13.928 1.00 74.75 145 HIS A O 1
ATOM 1191 N N . ILE A 1 146 ? 11.143 9.776 -15.149 1.00 77.25 146 ILE A N 1
ATOM 1192 C CA . ILE A 1 146 ? 10.229 8.936 -14.358 1.00 77.25 146 ILE A CA 1
ATOM 1193 C C . ILE A 1 146 ? 10.668 8.903 -12.891 1.00 77.25 146 ILE A C 1
ATOM 1195 O O . ILE A 1 146 ? 9.828 9.046 -12.008 1.00 77.25 146 ILE A O 1
ATOM 1199 N N . LYS A 1 147 ? 11.974 8.789 -12.612 1.00 75.56 147 LYS A N 1
ATOM 1200 C CA . LYS A 1 147 ? 12.525 8.831 -11.253 1.00 75.56 147 LYS A CA 1
ATOM 1201 C C . LYS A 1 147 ? 12.206 10.152 -10.564 1.00 75.56 147 LYS A C 1
ATOM 1203 O O . LYS A 1 147 ? 11.723 10.130 -9.441 1.00 75.56 147 LYS A O 1
ATOM 1208 N N . ARG A 1 148 ? 12.432 11.297 -11.219 1.00 78.94 148 ARG A N 1
ATOM 1209 C CA . ARG A 1 148 ? 12.119 12.617 -10.638 1.00 78.94 148 ARG A CA 1
ATOM 1210 C C . ARG A 1 148 ? 10.645 12.740 -10.268 1.00 78.94 148 ARG A C 1
ATOM 1212 O O . ARG A 1 148 ? 10.339 13.208 -9.174 1.00 78.94 148 ARG A O 1
ATOM 1219 N N . GLU A 1 149 ? 9.751 12.297 -11.145 1.00 81.38 149 GLU A N 1
ATOM 1220 C CA . GLU A 1 149 ? 8.314 12.298 -10.862 1.00 81.38 149 GLU A CA 1
ATOM 1221 C C . GLU A 1 149 ? 7.950 11.308 -9.747 1.00 81.38 149 GLU A C 1
ATOM 1223 O O . GLU A 1 149 ? 7.236 11.675 -8.816 1.00 81.38 149 GLU A O 1
ATOM 1228 N N . ALA A 1 150 ? 8.514 10.098 -9.753 1.00 80.62 150 ALA A N 1
ATOM 1229 C CA . ALA A 1 150 ? 8.310 9.111 -8.694 1.00 80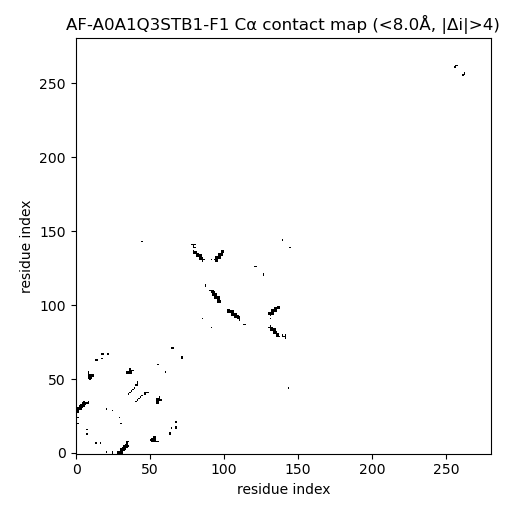.62 150 ALA A CA 1
ATOM 1230 C C . ALA A 1 150 ? 8.812 9.611 -7.329 1.00 80.62 150 ALA A C 1
ATOM 1232 O O . ALA A 1 150 ? 8.110 9.467 -6.334 1.00 80.62 150 ALA A O 1
ATOM 1233 N N . THR A 1 151 ? 9.980 10.260 -7.266 1.00 83.69 151 THR A N 1
ATOM 1234 C CA . THR A 1 151 ? 10.513 10.870 -6.038 1.00 83.69 151 THR A CA 1
ATOM 1235 C C . THR A 1 151 ? 9.617 12.004 -5.543 1.00 83.69 151 THR A C 1
ATOM 1237 O O . THR A 1 151 ? 9.359 12.093 -4.345 1.00 83.69 151 THR A O 1
ATOM 1240 N N . ARG A 1 152 ? 9.099 12.854 -6.442 1.00 83.81 152 ARG A N 1
ATOM 1241 C CA . ARG A 1 152 ? 8.131 13.907 -6.081 1.00 83.81 152 ARG A CA 1
ATOM 1242 C C . ARG A 1 152 ? 6.847 13.317 -5.513 1.00 83.81 152 ARG A C 1
ATOM 1244 O O . ARG A 1 152 ? 6.356 13.794 -4.492 1.00 83.81 152 ARG A O 1
ATOM 1251 N N . MET A 1 153 ? 6.323 12.275 -6.156 1.00 83.88 153 MET A N 1
ATOM 1252 C CA . MET A 1 153 ? 5.148 11.560 -5.671 1.00 83.88 153 MET A CA 1
ATOM 1253 C C . MET A 1 153 ? 5.417 10.931 -4.304 1.00 83.88 153 MET A C 1
ATOM 1255 O O . MET A 1 153 ? 4.616 11.129 -3.398 1.00 83.88 153 MET A O 1
ATOM 1259 N N . GLN A 1 154 ? 6.549 10.243 -4.128 1.00 87.69 154 GLN A N 1
ATOM 1260 C CA . GLN A 1 154 ? 6.924 9.612 -2.861 1.00 87.69 154 GLN A CA 1
ATOM 1261 C C . GLN A 1 154 ? 7.015 10.635 -1.726 1.00 87.69 154 GLN A C 1
ATOM 1263 O O . GLN A 1 154 ? 6.409 10.428 -0.683 1.00 87.69 154 GLN A O 1
ATOM 1268 N N . ALA A 1 155 ? 7.677 11.774 -1.949 1.00 86.00 155 ALA A N 1
ATOM 1269 C CA . ALA A 1 155 ? 7.765 12.836 -0.949 1.00 86.00 155 ALA A CA 1
ATOM 1270 C C . ALA A 1 155 ? 6.377 13.365 -0.545 1.00 86.00 155 ALA A C 1
ATOM 1272 O O . ALA A 1 155 ? 6.108 13.568 0.638 1.00 86.00 155 ALA A O 1
ATOM 1273 N N . SER A 1 156 ? 5.470 13.537 -1.515 1.00 87.69 156 SER A N 1
ATOM 1274 C CA . SER A 1 156 ? 4.085 13.925 -1.233 1.00 87.69 156 SER A CA 1
ATOM 1275 C C . SER A 1 156 ? 3.319 12.839 -0.467 1.00 87.69 156 SER A C 1
ATOM 1277 O O . SER A 1 156 ? 2.519 13.156 0.415 1.00 87.69 156 SER A O 1
ATOM 1279 N N . PHE A 1 157 ? 3.548 11.561 -0.774 1.00 91.00 157 PHE A N 1
ATOM 1280 C CA . PHE A 1 157 ? 2.964 10.448 -0.025 1.00 91.00 157 PHE A CA 1
ATOM 1281 C C . PHE A 1 157 ? 3.462 10.413 1.421 1.00 91.00 157 PHE A C 1
ATOM 1283 O O . PHE A 1 157 ? 2.633 10.291 2.321 1.00 91.00 157 PHE A O 1
ATOM 1290 N N . ASP A 1 158 ? 4.766 10.569 1.648 1.00 91.00 158 ASP A N 1
ATOM 1291 C CA . ASP A 1 158 ? 5.374 10.538 2.981 1.00 91.00 158 ASP A CA 1
ATOM 1292 C C . ASP A 1 158 ? 4.861 11.693 3.856 1.00 91.00 158 ASP A C 1
ATOM 1294 O O . ASP A 1 158 ? 4.460 11.479 5.001 1.00 91.00 158 ASP A O 1
ATOM 1298 N N . GLU A 1 159 ? 4.779 12.909 3.304 1.00 91.69 159 GLU A N 1
ATOM 1299 C CA . GLU A 1 159 ? 4.224 14.074 4.008 1.00 91.69 159 GLU A CA 1
ATOM 1300 C C . GLU A 1 159 ? 2.757 13.850 4.406 1.00 91.69 159 GLU A C 1
ATOM 1302 O O . GLU A 1 159 ? 2.368 14.069 5.559 1.00 91.69 159 GLU A O 1
ATOM 1307 N N . ASN A 1 160 ? 1.940 13.360 3.469 1.00 93.81 160 ASN A N 1
ATOM 1308 C CA . ASN A 1 160 ? 0.542 13.042 3.743 1.00 93.81 160 ASN A CA 1
ATOM 1309 C C . ASN A 1 160 ? 0.417 11.934 4.795 1.00 93.81 160 ASN A C 1
ATOM 1311 O O . ASN A 1 160 ? -0.425 12.028 5.689 1.00 93.81 160 ASN A O 1
ATOM 1315 N N . TYR A 1 161 ? 1.244 10.892 4.706 1.00 94.62 161 TYR A N 1
ATOM 1316 C CA . TYR A 1 161 ? 1.231 9.767 5.633 1.00 94.62 161 TYR A CA 1
ATOM 1317 C C . TYR A 1 161 ? 1.532 10.207 7.069 1.00 94.62 161 TYR A C 1
ATOM 1319 O O . TYR A 1 161 ? 0.770 9.870 7.977 1.00 94.62 161 TYR A O 1
ATOM 1327 N N . GLU A 1 162 ? 2.567 11.023 7.281 1.00 94.56 162 GLU A N 1
ATOM 1328 C CA . GLU A 1 162 ? 2.897 11.546 8.612 1.00 94.56 162 GLU A CA 1
ATOM 1329 C C . GLU A 1 162 ? 1.790 12.456 9.167 1.00 94.56 162 GLU A C 1
ATOM 1331 O O . GLU A 1 162 ? 1.430 12.360 10.345 1.00 94.56 162 GLU A O 1
ATOM 1336 N N . ALA A 1 163 ? 1.164 13.280 8.319 1.00 94.88 163 ALA A N 1
ATOM 1337 C CA . ALA A 1 163 ? 0.015 14.091 8.722 1.00 94.88 163 ALA A CA 1
ATOM 1338 C C . ALA A 1 163 ? -1.189 13.227 9.150 1.00 94.88 163 ALA A C 1
ATOM 1340 O O . ALA A 1 163 ? -1.826 13.503 10.173 1.00 94.88 163 ALA A O 1
ATOM 1341 N N . TYR A 1 164 ? -1.491 12.159 8.401 1.00 95.12 164 TYR A N 1
ATOM 1342 C CA . TYR A 1 164 ? -2.552 11.210 8.750 1.00 95.12 164 TYR A CA 1
ATOM 1343 C C . TYR A 1 164 ? -2.254 10.461 10.046 1.00 95.12 164 TYR A C 1
ATOM 1345 O O . TYR A 1 164 ? -3.140 10.340 10.894 1.00 95.12 164 TYR A O 1
ATOM 1353 N N . LYS A 1 165 ? -1.016 9.994 10.219 1.00 97.19 165 LYS A N 1
ATOM 1354 C CA . LYS A 1 165 ? -0.573 9.288 11.421 1.00 97.19 165 LYS A CA 1
ATOM 1355 C C . LYS A 1 165 ? -0.738 10.157 12.666 1.00 97.19 165 LYS A C 1
ATOM 1357 O O . LYS A 1 165 ? -1.392 9.727 13.613 1.00 97.19 165 LYS A O 1
ATOM 1362 N N . LYS A 1 166 ? -0.257 11.403 12.625 1.00 96.94 166 LYS A N 1
ATOM 1363 C CA . LYS A 1 166 ? -0.413 12.360 13.729 1.00 96.94 166 LYS A CA 1
ATOM 1364 C C . LYS A 1 166 ? -1.885 12.585 14.087 1.00 96.94 166 LYS A C 1
ATOM 1366 O O . LYS A 1 166 ? -2.261 12.522 15.253 1.00 96.94 166 LYS A O 1
ATOM 1371 N N . LYS A 1 167 ? -2.744 12.790 13.084 1.00 97.25 167 LYS A N 1
ATOM 1372 C CA . LYS A 1 167 ? -4.188 12.973 13.303 1.00 97.25 167 LYS A CA 1
ATOM 1373 C C . LYS A 1 167 ? -4.844 11.732 13.918 1.00 97.25 167 LYS A C 1
ATOM 1375 O O . LYS A 1 167 ? -5.777 11.858 14.713 1.00 97.25 167 LYS A O 1
ATOM 1380 N N . MET A 1 168 ? -4.383 10.537 13.547 1.00 97.25 168 MET A N 1
ATOM 1381 C CA . MET A 1 168 ? -4.868 9.281 14.116 1.00 97.25 168 MET A CA 1
ATOM 1382 C C . MET A 1 168 ? -4.471 9.144 15.590 1.00 97.25 168 MET A C 1
ATOM 1384 O O . MET A 1 168 ? -5.320 8.789 16.404 1.00 97.25 168 MET A O 1
ATOM 1388 N N . GLU A 1 169 ? -3.229 9.487 15.940 1.00 97.56 169 GLU A N 1
ATOM 1389 C CA . GLU A 1 169 ? -2.739 9.509 17.326 1.00 97.56 169 GLU A CA 1
ATOM 1390 C C . GLU A 1 169 ? -3.538 10.506 18.186 1.00 97.56 169 GLU A C 1
ATOM 1392 O O . GLU A 1 169 ? -4.093 10.118 19.214 1.00 97.56 169 GLU A O 1
ATOM 1397 N N . GLU A 1 170 ? -3.724 11.746 17.716 1.00 97.31 170 GLU A N 1
ATOM 1398 C CA . GLU A 1 170 ? -4.536 12.769 18.403 1.00 97.31 170 GLU A CA 1
ATOM 1399 C C . GLU A 1 170 ? -5.992 12.313 18.612 1.00 97.31 170 GLU A C 1
ATOM 1401 O O . GLU A 1 170 ? -6.586 12.509 19.676 1.00 97.31 170 GLU A O 1
ATOM 1406 N N . THR A 1 171 ? -6.582 11.667 17.602 1.00 97.56 171 THR A N 1
ATOM 1407 C CA . THR A 1 171 ? -7.952 11.139 17.690 1.00 97.56 171 THR A CA 1
ATOM 1408 C C . THR A 1 171 ? -8.041 9.995 18.700 1.00 97.56 171 THR A C 1
ATOM 1410 O O . THR A 1 171 ? -9.012 9.911 19.454 1.00 97.56 171 THR A O 1
ATOM 1413 N N . GLN A 1 172 ? -7.030 9.125 18.748 1.00 97.81 172 GLN A N 1
ATOM 1414 C CA . GLN A 1 172 ? -6.975 8.013 19.691 1.00 97.81 172 GLN A CA 1
ATOM 1415 C C . GLN A 1 172 ? -6.860 8.509 21.137 1.00 97.81 172 GLN A C 1
ATOM 1417 O O . GLN A 1 172 ? -7.563 8.000 22.017 1.00 97.81 172 GLN A O 1
ATOM 1422 N N . GLU A 1 173 ? -6.028 9.519 21.389 1.00 97.56 173 GLU A N 1
ATOM 1423 C CA . GLU A 1 173 ? -5.924 10.164 22.702 1.00 97.56 173 GLU A CA 1
ATOM 1424 C C . GLU A 1 173 ? -7.257 10.797 23.118 1.00 97.56 173 GLU A C 1
ATOM 1426 O O . GLU A 1 173 ? -7.734 10.569 24.233 1.00 97.56 173 GLU A O 1
ATOM 1431 N N . TYR A 1 174 ? -7.911 11.515 22.200 1.00 97.06 174 TYR A N 1
ATOM 1432 C CA . TYR A 1 174 ? -9.212 12.135 22.445 1.00 97.06 174 TYR A CA 1
ATOM 1433 C C . TYR A 1 174 ? -10.304 11.110 22.791 1.00 97.06 174 TYR A C 1
ATOM 1435 O O . TYR A 1 174 ? -11.023 11.277 23.780 1.00 97.06 174 TYR A O 1
ATOM 1443 N N . ILE A 1 175 ? -10.407 10.018 22.024 1.00 97.69 175 ILE A N 1
ATOM 1444 C CA . ILE A 1 175 ? -11.363 8.932 22.295 1.00 97.69 175 ILE A CA 1
ATOM 1445 C C . ILE A 1 175 ? -11.080 8.300 23.658 1.00 97.69 175 ILE A C 1
ATOM 1447 O O . ILE A 1 175 ? -12.005 8.088 24.441 1.00 97.69 175 ILE A O 1
ATOM 1451 N N . THR A 1 176 ? -9.809 8.039 23.967 1.00 98.12 176 THR A N 1
ATOM 1452 C CA . THR A 1 176 ? -9.402 7.439 25.245 1.00 98.12 176 THR A CA 1
ATOM 1453 C C . THR A 1 176 ? -9.811 8.324 26.424 1.00 98.12 176 THR A C 1
ATOM 1455 O O . THR A 1 176 ? -10.354 7.827 27.412 1.00 98.12 176 THR A O 1
ATOM 1458 N N . ALA A 1 177 ? -9.629 9.643 26.304 1.00 97.50 177 ALA A N 1
ATOM 1459 C CA . ALA A 1 177 ? -10.048 10.600 27.322 1.00 97.50 177 ALA A CA 1
ATOM 1460 C C . ALA A 1 177 ? -11.575 10.621 27.519 1.00 97.50 177 ALA A C 1
ATOM 1462 O O . ALA A 1 177 ? -12.044 10.615 28.659 1.00 97.50 177 ALA A O 1
ATOM 1463 N N . ILE A 1 178 ? -12.358 10.591 26.431 1.00 97.94 178 ILE A N 1
ATOM 1464 C CA . ILE A 1 178 ? -13.827 10.539 26.515 1.00 97.94 178 ILE A CA 1
ATOM 1465 C C . ILE A 1 178 ? -14.297 9.253 27.192 1.00 97.94 178 ILE A C 1
ATOM 1467 O O . ILE A 1 178 ? -15.172 9.313 28.055 1.00 97.94 178 ILE A O 1
ATOM 1471 N N . VAL A 1 179 ? -13.738 8.102 26.812 1.00 98.06 179 VAL A N 1
ATOM 1472 C CA . VAL A 1 179 ? -14.109 6.808 27.402 1.00 98.06 179 VAL A CA 1
ATOM 1473 C C . VAL A 1 179 ? -13.825 6.816 28.903 1.00 98.06 179 VAL A C 1
ATOM 1475 O O . VAL A 1 179 ? -14.732 6.554 29.687 1.00 98.06 179 VAL A O 1
ATOM 1478 N N . ALA A 1 180 ? -12.631 7.249 29.319 1.00 97.50 180 ALA A N 1
ATOM 1479 C CA . ALA A 1 180 ? -12.277 7.344 30.736 1.00 97.50 180 ALA A CA 1
ATOM 1480 C C . ALA A 1 180 ? -13.207 8.290 31.521 1.00 97.50 180 ALA A C 1
ATOM 1482 O O . ALA A 1 180 ? -13.586 8.004 32.661 1.00 97.50 180 ALA A O 1
ATOM 1483 N N . GLN A 1 181 ? -13.608 9.414 30.917 1.00 97.69 181 GLN A N 1
ATOM 1484 C CA . GLN A 1 181 ? -14.580 10.320 31.526 1.00 97.69 181 GLN A CA 1
ATOM 1485 C C . GLN A 1 181 ? -15.954 9.653 31.673 1.00 97.69 181 GLN A C 1
ATOM 1487 O O . GLN A 1 181 ? -16.573 9.755 32.735 1.00 97.69 181 GLN A O 1
ATOM 1492 N N . LYS A 1 182 ? -16.433 8.969 30.630 1.00 96.75 182 LYS A N 1
ATOM 1493 C CA . LYS A 1 182 ? -17.738 8.299 30.642 1.00 96.75 182 LYS A CA 1
ATOM 1494 C C . LYS A 1 182 ? -17.788 7.144 31.631 1.00 96.75 182 LYS A C 1
ATOM 1496 O O . LYS A 1 182 ? -18.793 7.011 32.324 1.00 96.75 182 LYS A O 1
ATOM 1501 N N . ASP A 1 183 ? -16.702 6.395 31.776 1.00 97.94 183 ASP A N 1
ATOM 1502 C CA . ASP A 1 183 ? -16.590 5.339 32.782 1.00 97.94 183 ASP A CA 1
ATOM 1503 C C . ASP A 1 183 ? -16.694 5.910 34.202 1.00 97.94 183 ASP A C 1
ATOM 1505 O O . ASP A 1 183 ? -17.410 5.370 35.046 1.00 97.94 183 ASP A O 1
ATOM 1509 N N . LYS A 1 184 ? -16.054 7.057 34.465 1.00 97.38 184 LYS A N 1
ATOM 1510 C CA . LYS A 1 184 ? -16.168 7.745 35.759 1.00 97.38 184 LYS A CA 1
ATOM 1511 C C . LYS A 1 184 ? -17.595 8.228 36.032 1.00 97.38 184 LYS A C 1
ATOM 1513 O O . LYS A 1 184 ? -18.094 8.054 37.142 1.00 97.38 184 LYS A O 1
ATOM 1518 N N . GLU A 1 185 ? -18.248 8.837 35.042 1.00 97.50 185 GLU A N 1
ATOM 1519 C CA . GLU A 1 185 ? -19.649 9.273 35.146 1.00 97.50 185 GLU A CA 1
ATOM 1520 C C . GLU A 1 185 ? -20.585 8.083 35.412 1.00 97.50 185 GLU A C 1
ATOM 1522 O O . GLU A 1 185 ? -21.470 8.172 36.265 1.00 97.50 185 GLU A O 1
ATOM 1527 N N . TYR A 1 186 ? -20.359 6.958 34.731 1.00 97.50 186 TYR A N 1
ATOM 1528 C CA . TYR A 1 186 ? -21.129 5.730 34.906 1.00 97.50 186 TYR A CA 1
ATOM 1529 C C . TYR A 1 186 ? -20.971 5.143 36.314 1.00 97.50 186 TYR A C 1
ATOM 1531 O O . TYR A 1 186 ? -21.974 4.830 36.957 1.00 97.50 186 TYR A O 1
ATOM 1539 N N . LEU A 1 187 ? -19.740 5.054 36.830 1.00 97.56 187 LEU A N 1
ATOM 1540 C CA . LEU A 1 187 ? -19.476 4.555 38.184 1.00 97.56 187 LEU A CA 1
ATOM 1541 C C . LEU A 1 187 ? -20.162 5.415 39.254 1.00 97.56 187 LEU A C 1
ATOM 1543 O O . LEU A 1 187 ? -20.830 4.873 40.131 1.00 97.56 187 LEU A O 1
ATOM 1547 N N . LEU A 1 188 ? -20.074 6.745 39.141 1.00 97.31 188 LEU A N 1
ATOM 1548 C CA . LEU A 1 188 ? -20.750 7.666 40.063 1.00 97.31 188 LEU A CA 1
ATOM 1549 C C . LEU A 1 188 ? -22.276 7.509 40.026 1.00 97.31 188 LEU A C 1
ATOM 1551 O O . LEU A 1 188 ? -22.934 7.502 41.068 1.00 97.31 188 LEU A O 1
ATOM 1555 N N . ALA A 1 189 ? -22.853 7.360 38.831 1.00 96.88 189 ALA A N 1
ATOM 1556 C CA . ALA A 1 189 ? -24.284 7.120 38.683 1.00 96.88 189 ALA A CA 1
ATOM 1557 C C . ALA A 1 189 ? -24.700 5.772 39.298 1.00 96.88 189 ALA A C 1
ATOM 1559 O O . ALA A 1 189 ? -25.735 5.689 39.963 1.00 96.88 189 ALA A O 1
ATOM 1560 N N . GLN A 1 190 ? -23.883 4.730 39.123 1.00 97.88 190 GLN A N 1
ATOM 1561 C CA . GLN A 1 190 ? -24.128 3.405 39.685 1.00 97.88 190 GLN A CA 1
ATOM 1562 C C . GLN A 1 190 ? -24.051 3.408 41.220 1.00 97.88 190 GLN A C 1
ATOM 1564 O O . GLN A 1 190 ? -24.905 2.806 41.872 1.00 97.88 190 GLN A O 1
ATOM 1569 N N . GLU A 1 191 ? -23.078 4.108 41.809 1.00 97.44 191 GLU A N 1
ATOM 1570 C CA . GLU A 1 191 ? -22.977 4.291 43.263 1.00 97.44 191 GLU A CA 1
ATOM 1571 C C . GLU A 1 191 ? -24.215 4.996 43.829 1.00 97.44 191 GLU A C 1
ATOM 1573 O O . GLU A 1 191 ? -24.843 4.482 44.758 1.00 97.44 191 GLU A O 1
ATOM 1578 N N . SER A 1 192 ? -24.626 6.114 43.220 1.00 97.12 192 SER A N 1
ATOM 1579 C CA . SER A 1 192 ? -25.821 6.860 43.637 1.00 97.12 192 SER A CA 1
ATOM 1580 C C . SER A 1 192 ? -27.099 6.020 43.528 1.00 97.12 192 SER A C 1
ATOM 1582 O O . SER A 1 192 ? -27.936 6.021 44.435 1.00 97.12 192 SER A O 1
ATOM 1584 N N . PHE A 1 193 ? -27.241 5.253 42.444 1.00 96.88 193 PHE A N 1
ATOM 1585 C CA . PHE A 1 193 ? -28.381 4.359 42.260 1.00 96.88 193 PHE A CA 1
ATOM 1586 C C . PHE A 1 193 ? -28.417 3.255 43.326 1.00 96.88 193 PHE A C 1
ATOM 1588 O O . PHE A 1 193 ? -29.467 3.000 43.918 1.00 96.88 193 PHE A O 1
ATOM 1595 N N . ASN A 1 194 ? -27.272 2.636 43.625 1.00 97.25 194 ASN A N 1
ATOM 1596 C CA . ASN A 1 194 ? -27.170 1.602 44.656 1.00 97.25 194 ASN A CA 1
ATOM 1597 C C . ASN A 1 194 ? -27.492 2.144 46.054 1.00 97.25 194 ASN A C 1
ATOM 1599 O O . ASN A 1 194 ? -28.183 1.475 46.826 1.00 97.25 194 ASN A O 1
ATOM 1603 N N . GLU A 1 195 ? -27.045 3.359 46.377 1.00 97.31 195 GLU A N 1
ATOM 1604 C CA . GLU A 1 195 ? -27.402 4.025 47.630 1.00 97.31 195 GLU A CA 1
ATOM 1605 C C . GLU A 1 195 ? -28.919 4.241 47.730 1.00 97.31 195 GLU A C 1
ATOM 1607 O O . GLU A 1 195 ? -29.537 3.925 48.753 1.00 97.31 195 GLU A O 1
ATOM 1612 N N . HIS A 1 196 ? -29.547 4.702 46.643 1.00 97.06 196 HIS A N 1
ATOM 1613 C CA . HIS A 1 196 ? -30.993 4.890 46.589 1.00 97.06 196 HIS A CA 1
ATOM 1614 C C . HIS A 1 196 ? -31.753 3.572 46.796 1.00 97.06 196 HIS A C 1
ATOM 1616 O O . HIS A 1 196 ? -32.662 3.512 47.628 1.00 97.06 196 HIS A O 1
ATOM 1622 N N . ILE A 1 197 ? -31.344 2.494 46.118 1.00 97.75 197 ILE A N 1
ATOM 1623 C CA . ILE A 1 197 ? -31.911 1.150 46.312 1.00 97.75 197 ILE A CA 1
ATOM 1624 C C . ILE A 1 197 ? -31.758 0.690 47.766 1.00 97.75 197 ILE A C 1
ATOM 1626 O O . ILE A 1 197 ? -32.710 0.158 48.346 1.00 97.75 197 ILE A O 1
ATOM 1630 N N . GLY A 1 198 ? -30.601 0.932 48.385 1.00 97.44 198 GLY A N 1
ATOM 1631 C CA . GLY A 1 198 ? -30.372 0.631 49.798 1.00 97.44 198 GLY A CA 1
ATOM 1632 C C . GLY A 1 198 ? -31.353 1.366 50.717 1.00 97.44 198 GLY A C 1
ATOM 1633 O O . GLY A 1 198 ? -31.945 0.757 51.610 1.00 97.44 198 GLY A O 1
ATOM 1634 N N . ASN A 1 199 ? -31.586 2.656 50.472 1.00 97.06 199 ASN A N 1
ATOM 1635 C CA . ASN A 1 199 ? -32.520 3.468 51.257 1.00 97.06 199 ASN A CA 1
ATOM 1636 C C . ASN A 1 199 ? -33.980 3.032 51.080 1.00 97.06 199 ASN A C 1
ATOM 1638 O O . ASN A 1 199 ? -34.708 2.925 52.073 1.00 97.06 199 ASN A O 1
ATOM 1642 N N . VAL A 1 200 ? -34.395 2.733 49.846 1.00 97.50 200 VAL A N 1
ATOM 1643 C CA . VAL A 1 200 ? -35.735 2.205 49.541 1.00 97.50 200 VAL A CA 1
ATOM 1644 C C . VAL A 1 200 ? -35.947 0.849 50.215 1.00 97.50 200 VAL A C 1
ATOM 1646 O O . VAL A 1 200 ? -36.996 0.620 50.814 1.00 97.50 200 VAL A O 1
ATOM 1649 N N . THR A 1 201 ? -34.941 -0.027 50.188 1.00 97.88 201 THR A N 1
ATOM 1650 C CA . THR A 1 201 ? -35.008 -1.346 50.836 1.00 97.88 201 THR A CA 1
ATOM 1651 C C . THR A 1 201 ? -35.179 -1.212 52.350 1.00 97.88 201 THR A C 1
ATOM 1653 O O . THR A 1 201 ? -36.068 -1.843 52.914 1.00 97.88 201 THR A O 1
ATOM 1656 N N . LYS A 1 202 ? -34.419 -0.319 53.002 1.00 97.00 202 LYS A N 1
ATOM 1657 C CA . LYS A 1 202 ? -34.580 -0.030 54.440 1.00 97.00 202 LYS A CA 1
ATOM 1658 C C . LYS A 1 202 ? -35.990 0.457 54.783 1.00 97.00 202 LYS A C 1
ATOM 1660 O O . LYS A 1 202 ? -36.589 -0.047 55.728 1.00 97.00 202 LYS A O 1
ATOM 1665 N N . HIS A 1 203 ? -36.532 1.399 54.006 1.00 96.69 203 HIS A N 1
ATOM 1666 C CA . HIS A 1 203 ? -37.892 1.908 54.222 1.00 96.69 203 HIS A CA 1
ATOM 1667 C C . HIS A 1 203 ? -38.944 0.813 54.032 1.00 96.69 203 HIS A C 1
ATOM 1669 O O . HIS A 1 203 ? -39.879 0.714 54.823 1.00 96.69 203 HIS A O 1
ATOM 1675 N N . ARG A 1 204 ? -38.786 -0.036 53.009 1.00 97.69 204 ARG A N 1
ATOM 1676 C CA . ARG A 1 204 ? -39.657 -1.196 52.784 1.00 97.69 204 ARG A CA 1
ATOM 1677 C C . ARG A 1 204 ? -39.640 -2.142 53.984 1.00 97.69 204 ARG A C 1
ATOM 1679 O O . ARG A 1 204 ? -40.701 -2.604 54.398 1.00 97.69 204 ARG A O 1
ATOM 1686 N N . ASP A 1 205 ? -38.465 -2.436 54.531 1.00 97.50 205 ASP A N 1
ATOM 1687 C CA . ASP A 1 205 ? -38.316 -3.362 55.657 1.00 97.50 205 ASP A CA 1
ATOM 1688 C C . ASP A 1 205 ? -38.933 -2.784 56.941 1.00 97.50 205 ASP A C 1
ATOM 1690 O O . ASP A 1 205 ? -39.659 -3.488 57.647 1.00 97.50 205 ASP A O 1
ATOM 1694 N N . GLU A 1 206 ? -38.741 -1.486 57.205 1.00 97.50 206 GLU A N 1
ATOM 1695 C CA . GLU A 1 206 ? -39.399 -0.792 58.320 1.00 97.50 206 GLU A CA 1
ATOM 1696 C C . GLU A 1 206 ? -40.927 -0.809 58.171 1.00 97.50 206 GLU A C 1
ATOM 1698 O O . GLU A 1 206 ? -41.646 -1.137 59.119 1.00 97.50 206 GLU A O 1
ATOM 1703 N N . LEU A 1 207 ? -41.432 -0.512 56.969 1.00 97.44 207 LEU A N 1
ATOM 1704 C CA . LEU A 1 207 ? -42.863 -0.536 56.682 1.00 97.44 207 LEU A CA 1
ATOM 1705 C C . LEU A 1 207 ? -43.439 -1.948 56.851 1.00 97.44 207 LEU A C 1
ATOM 1707 O O . LEU A 1 207 ? -44.505 -2.107 57.439 1.00 97.44 207 LEU A O 1
ATOM 1711 N N . SER A 1 208 ? -42.709 -2.973 56.406 1.00 97.94 208 SER A N 1
ATOM 1712 C CA . SER A 1 208 ? -43.100 -4.380 56.556 1.00 97.94 208 SER A CA 1
ATOM 1713 C C . SER A 1 208 ? -43.211 -4.778 58.029 1.00 97.94 208 SER A C 1
ATOM 1715 O O . SER A 1 208 ? -44.181 -5.428 58.418 1.00 97.94 208 SER A O 1
ATOM 1717 N N . LYS A 1 209 ? -42.270 -4.334 58.873 1.00 97.38 209 LYS A N 1
ATOM 1718 C CA . LYS A 1 209 ? -42.333 -4.558 60.324 1.00 97.38 209 LYS A CA 1
ATOM 1719 C C . LYS A 1 209 ? -43.559 -3.887 60.948 1.00 97.38 209 LYS A C 1
ATOM 1721 O O . LYS A 1 209 ? -44.267 -4.512 61.730 1.00 97.38 209 LYS A O 1
ATOM 1726 N N . ARG A 1 210 ? -43.848 -2.645 60.558 1.00 97.06 210 ARG A N 1
ATOM 1727 C CA . ARG A 1 210 ? -45.026 -1.903 61.033 1.00 97.06 210 ARG A CA 1
ATOM 1728 C C . ARG A 1 210 ? -46.340 -2.561 60.617 1.00 97.06 210 ARG A C 1
ATOM 1730 O O . ARG A 1 210 ? -47.283 -2.588 61.400 1.00 97.06 210 ARG A O 1
ATOM 1737 N N . VAL A 1 211 ? -46.401 -3.109 59.402 1.00 97.88 211 VAL A N 1
ATOM 1738 C CA . VAL A 1 211 ? -47.558 -3.883 58.930 1.00 97.88 211 VAL A CA 1
ATOM 1739 C C . VAL A 1 211 ? -47.762 -5.134 59.786 1.00 97.88 211 VAL A C 1
ATOM 1741 O O . VAL A 1 211 ? -48.897 -5.406 60.167 1.00 97.88 211 VAL A O 1
ATOM 1744 N N . LEU A 1 212 ? -46.695 -5.859 60.141 1.00 97.12 212 LEU A N 1
ATOM 1745 C CA . LEU A 1 212 ? -46.784 -7.013 61.046 1.00 97.12 212 LEU A CA 1
ATOM 1746 C C . LEU A 1 212 ? -47.300 -6.610 62.434 1.00 97.12 212 LEU A C 1
ATOM 1748 O O . LEU A 1 212 ? -48.268 -7.192 62.906 1.00 97.12 212 LEU A O 1
ATOM 1752 N N . GLU A 1 213 ? -46.733 -5.562 63.039 1.00 97.12 213 GLU A N 1
ATOM 1753 C CA . GLU A 1 213 ? -47.173 -5.055 64.350 1.00 97.12 213 GLU A CA 1
ATOM 1754 C C . GLU A 1 213 ? -48.659 -4.649 64.348 1.00 97.12 213 GLU A C 1
ATOM 1756 O O . GLU A 1 213 ? -49.403 -4.964 65.278 1.00 97.12 213 GLU A O 1
ATOM 1761 N N . LEU A 1 214 ? -49.119 -3.979 63.286 1.00 97.12 214 LEU A N 1
ATOM 1762 C CA . LEU A 1 214 ? -50.532 -3.626 63.119 1.00 97.12 214 LEU A CA 1
ATOM 1763 C C . LEU A 1 214 ? -51.415 -4.860 62.892 1.00 97.12 214 LEU A C 1
ATOM 1765 O O . LEU A 1 214 ? -52.555 -4.888 63.357 1.00 97.12 214 LEU A O 1
ATOM 1769 N N . THR A 1 215 ? -50.906 -5.881 62.206 1.00 97.88 215 THR A N 1
ATOM 1770 C CA . THR A 1 215 ? -51.619 -7.151 62.005 1.00 97.88 215 THR A CA 1
ATOM 1771 C C . THR A 1 215 ? -51.819 -7.870 63.342 1.00 97.88 215 THR A C 1
ATOM 1773 O O . THR A 1 215 ? -52.940 -8.251 63.666 1.00 97.88 215 THR A O 1
ATOM 1776 N N . ASP A 1 216 ? -50.782 -7.952 64.177 1.00 97.25 216 ASP A N 1
ATOM 1777 C CA . ASP A 1 216 ? -50.880 -8.547 65.516 1.00 97.25 216 ASP A CA 1
ATOM 1778 C C . ASP A 1 216 ? -51.854 -7.766 66.411 1.00 97.25 216 ASP A C 1
ATOM 1780 O O . ASP A 1 216 ? -52.695 -8.346 67.103 1.00 97.25 216 ASP A O 1
ATOM 1784 N N . TYR A 1 217 ? -51.792 -6.431 66.369 1.00 97.06 217 TYR A N 1
ATOM 1785 C CA . TYR A 1 217 ? -52.688 -5.578 67.149 1.00 97.06 217 TYR A CA 1
ATOM 1786 C C . TYR A 1 217 ? -54.155 -5.713 66.716 1.00 97.06 217 TYR A C 1
ATOM 1788 O O . TYR A 1 217 ? -55.053 -5.786 67.557 1.00 97.06 217 TYR A O 1
ATOM 1796 N N . THR A 1 218 ? -54.413 -5.773 65.408 1.00 96.88 218 THR A N 1
ATOM 1797 C CA . THR A 1 218 ? -55.772 -5.981 64.883 1.00 96.88 218 THR A CA 1
ATOM 1798 C C . THR A 1 218 ? -56.314 -7.363 65.236 1.00 96.88 218 THR A C 1
ATOM 1800 O O . THR A 1 218 ? -57.495 -7.469 65.575 1.00 96.88 218 THR A O 1
ATOM 1803 N N . GLN A 1 219 ? -55.471 -8.400 65.254 1.00 97.25 219 GLN A N 1
ATOM 1804 C CA . GLN A 1 219 ? -55.868 -9.727 65.726 1.00 97.25 219 GLN A CA 1
ATOM 1805 C C . GLN A 1 219 ? -56.249 -9.704 67.212 1.00 97.25 219 GLN A C 1
ATOM 1807 O O . GLN A 1 219 ? -57.326 -10.174 67.570 1.00 97.25 219 GLN A O 1
ATOM 1812 N N . LEU A 1 220 ? -55.434 -9.073 68.064 1.00 97.38 220 LEU A N 1
ATOM 1813 C CA . LEU A 1 220 ? -55.725 -8.945 69.495 1.00 97.38 220 LEU A CA 1
ATOM 1814 C C . LEU A 1 220 ? -57.066 -8.240 69.753 1.00 97.38 220 LEU A C 1
ATOM 1816 O O . LEU A 1 220 ? -57.865 -8.703 70.568 1.00 97.38 220 LEU A O 1
ATOM 1820 N N . LEU A 1 221 ? -57.325 -7.127 69.061 1.00 96.88 221 LEU A N 1
ATOM 1821 C CA . LEU A 1 221 ? -58.599 -6.412 69.175 1.00 96.88 221 LEU A CA 1
ATOM 1822 C C . LEU A 1 221 ? -59.780 -7.270 68.707 1.00 96.88 221 LEU A C 1
ATOM 1824 O O . LEU A 1 221 ? -60.847 -7.228 69.319 1.00 96.88 221 LEU A O 1
ATOM 1828 N N . THR A 1 222 ? -59.588 -8.065 67.654 1.00 97.50 222 THR A N 1
ATOM 1829 C CA . THR A 1 222 ? -60.610 -8.988 67.140 1.00 97.50 222 THR A CA 1
ATOM 1830 C C . THR A 1 222 ? -60.935 -10.079 68.163 1.00 97.50 222 THR A C 1
ATOM 1832 O O . THR A 1 222 ? -62.110 -10.374 68.405 1.00 97.50 222 THR A O 1
ATOM 1835 N N . ASP A 1 223 ? -59.919 -10.635 68.824 1.00 96.88 223 ASP A N 1
ATOM 1836 C CA . ASP A 1 223 ? -60.089 -11.644 69.873 1.00 96.88 223 ASP A CA 1
ATOM 1837 C C . ASP A 1 223 ? -60.818 -11.053 71.093 1.00 96.88 223 ASP A C 1
ATOM 1839 O O . ASP A 1 223 ? -61.785 -11.636 71.585 1.00 96.88 223 ASP A O 1
ATOM 1843 N N . GLN A 1 224 ? -60.426 -9.849 71.531 1.00 97.00 224 GLN A N 1
ATOM 1844 C CA . GLN A 1 224 ? -61.102 -9.122 72.615 1.00 97.00 224 GLN A CA 1
ATOM 1845 C C . GLN A 1 224 ? -62.567 -8.819 72.288 1.00 97.00 224 GLN A C 1
ATOM 1847 O O . GLN A 1 224 ? -63.445 -8.986 73.136 1.00 97.00 224 GLN A O 1
ATOM 1852 N N . GLN A 1 225 ? -62.850 -8.386 71.057 1.00 96.88 225 GLN A N 1
ATOM 1853 C CA . GLN A 1 225 ? -64.215 -8.138 70.605 1.00 96.88 225 GLN A CA 1
ATOM 1854 C C . GLN A 1 225 ? -65.044 -9.430 70.613 1.00 96.88 225 GLN A C 1
ATOM 1856 O O . GLN A 1 225 ? -66.208 -9.410 71.015 1.00 96.88 225 GLN A O 1
ATOM 1861 N N . THR A 1 226 ? -64.447 -10.551 70.206 1.00 97.25 226 THR A N 1
ATOM 1862 C CA . THR A 1 226 ? -65.097 -11.868 70.205 1.00 97.25 226 THR A CA 1
ATOM 1863 C C . THR A 1 226 ? -65.435 -12.329 71.624 1.00 97.25 226 THR A C 1
ATOM 1865 O O . THR A 1 226 ? -66.560 -12.772 71.865 1.00 97.25 226 THR A O 1
ATOM 1868 N N . ASP A 1 227 ? -64.511 -12.168 72.575 1.00 96.75 227 ASP A N 1
ATOM 1869 C CA . ASP A 1 227 ? -64.751 -12.493 73.986 1.00 96.75 227 ASP A CA 1
ATOM 1870 C C . ASP A 1 227 ? -65.872 -11.631 74.583 1.00 96.75 227 ASP A C 1
ATOM 1872 O O . ASP A 1 227 ? -66.826 -12.156 75.162 1.00 96.75 227 ASP A O 1
ATOM 1876 N N . LEU A 1 228 ? -65.832 -10.312 74.355 1.00 96.38 228 LEU A N 1
ATOM 1877 C CA . LEU A 1 228 ? -66.861 -9.393 74.843 1.00 96.38 228 LEU A CA 1
ATOM 1878 C C . LEU A 1 228 ? -68.247 -9.729 74.270 1.00 96.38 228 LEU A C 1
ATOM 1880 O O . LEU A 1 228 ? -69.239 -9.705 74.998 1.00 96.38 228 LEU A O 1
ATOM 1884 N N . LEU A 1 229 ? -68.331 -10.086 72.984 1.00 96.88 229 LEU A N 1
ATOM 1885 C CA . LEU A 1 229 ? -69.575 -10.563 72.373 1.00 96.88 229 LEU A CA 1
ATOM 1886 C C . LEU A 1 229 ? -70.080 -11.850 73.042 1.00 96.88 229 LEU A C 1
ATOM 1888 O O . LEU A 1 229 ? -71.285 -11.988 73.270 1.00 96.88 229 LEU A O 1
ATOM 1892 N N . GLY A 1 230 ? -69.176 -12.763 73.404 1.00 95.81 230 GLY A N 1
ATOM 1893 C CA . GLY A 1 230 ? -69.494 -13.954 74.192 1.00 95.81 230 GLY A CA 1
ATOM 1894 C C . GLY A 1 230 ? -70.072 -13.612 75.568 1.00 95.81 230 GLY A C 1
ATOM 1895 O O . GLY A 1 230 ? -71.122 -14.139 75.944 1.00 95.81 230 GLY A O 1
ATOM 1896 N N . GLN A 1 231 ? -69.446 -12.677 76.288 1.00 96.50 231 GLN A N 1
ATOM 1897 C CA . GLN A 1 231 ? -69.926 -12.197 77.588 1.00 96.50 231 GLN A CA 1
ATOM 1898 C C . GLN A 1 231 ? -71.306 -11.535 77.484 1.00 96.50 231 GLN A C 1
ATOM 1900 O O . GLN A 1 231 ? -72.199 -11.837 78.277 1.00 96.50 231 GLN A O 1
ATOM 1905 N N . ILE A 1 232 ? -71.512 -10.671 76.481 1.00 96.44 232 ILE A N 1
ATOM 1906 C CA . ILE A 1 232 ? -72.806 -10.027 76.216 1.00 96.44 232 ILE A CA 1
ATOM 1907 C C . ILE A 1 232 ? -73.880 -11.086 75.967 1.00 96.44 232 ILE A C 1
ATOM 1909 O O . ILE A 1 232 ? -74.968 -11.000 76.539 1.00 96.44 232 ILE A O 1
ATOM 1913 N N . LYS A 1 233 ? -73.585 -12.105 75.152 1.00 96.69 233 LYS A N 1
ATOM 1914 C CA . LYS A 1 233 ? -74.523 -13.197 74.874 1.00 96.69 233 LYS A CA 1
ATOM 1915 C C . LYS A 1 233 ? -74.898 -13.955 76.150 1.00 96.69 233 LYS A C 1
ATOM 1917 O O . LYS A 1 233 ? -76.083 -14.135 76.415 1.00 96.69 233 LYS A O 1
ATOM 1922 N N . TYR A 1 234 ? -73.912 -14.329 76.964 1.00 95.62 234 TYR A N 1
ATOM 1923 C CA . TYR A 1 234 ? -74.137 -15.022 78.235 1.00 95.62 234 TYR A CA 1
ATOM 1924 C C . TYR A 1 234 ? -75.001 -14.206 79.206 1.00 95.62 234 TYR A C 1
ATOM 1926 O O . TYR A 1 234 ? -75.974 -14.715 79.762 1.00 95.62 234 TYR A O 1
ATOM 1934 N N . LEU A 1 235 ? -74.688 -12.919 79.381 1.00 95.25 235 LEU A N 1
ATOM 1935 C CA . LEU A 1 235 ? -75.482 -12.023 80.224 1.00 95.25 235 LEU A CA 1
ATOM 1936 C C . LEU A 1 235 ? -76.908 -11.859 79.688 1.00 95.25 235 LEU A C 1
ATOM 1938 O O . LEU A 1 235 ? -77.856 -11.846 80.469 1.00 95.25 235 LEU A O 1
ATOM 1942 N N . THR A 1 236 ? -77.075 -11.789 78.366 1.00 96.38 236 THR A N 1
ATOM 1943 C CA . THR A 1 236 ? -78.398 -11.720 77.727 1.00 96.38 236 THR A CA 1
ATOM 1944 C C . THR A 1 236 ? -79.229 -12.970 78.040 1.00 96.38 236 THR A C 1
ATOM 1946 O O . THR A 1 236 ? -80.405 -12.855 78.387 1.00 96.38 236 THR A O 1
ATOM 1949 N N . GLU A 1 237 ? -78.621 -14.160 77.989 1.00 95.31 237 GLU A N 1
ATOM 1950 C CA . GLU A 1 237 ? -79.273 -15.425 78.360 1.00 95.31 237 GLU A CA 1
ATOM 1951 C C . GLU A 1 237 ? -79.643 -15.467 79.852 1.00 95.31 237 GLU A C 1
ATOM 1953 O O . GLU A 1 237 ? -80.763 -15.855 80.192 1.00 95.31 237 GLU A O 1
ATOM 1958 N N . GLN A 1 238 ? -78.755 -15.013 80.746 1.00 95.25 238 GLN A N 1
ATOM 1959 C CA . GLN A 1 238 ? -79.065 -14.918 82.177 1.00 95.25 238 GLN A CA 1
ATOM 1960 C C . GLN A 1 238 ? -80.231 -13.968 82.463 1.00 95.25 238 GLN A C 1
ATOM 1962 O O . GLN A 1 238 ? -81.130 -14.308 83.234 1.00 95.25 238 GLN A O 1
ATOM 1967 N N . VAL A 1 239 ? -80.241 -12.787 81.838 1.00 95.25 239 VAL A N 1
ATOM 1968 C CA . VAL A 1 239 ? -81.333 -11.817 81.988 1.00 95.25 239 VAL A CA 1
ATOM 196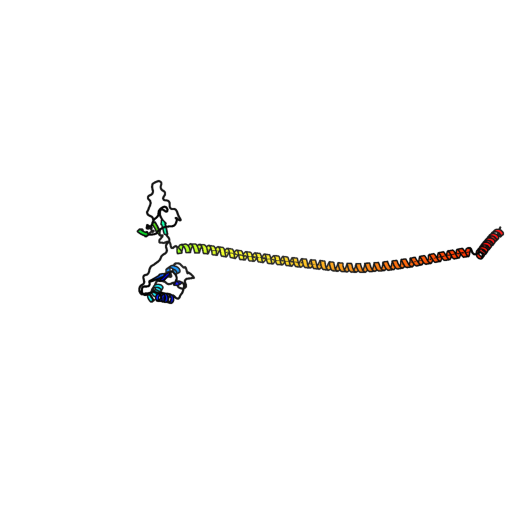9 C C . VAL A 1 239 ? -82.653 -12.423 81.513 1.00 95.25 239 VAL A C 1
ATOM 1971 O O . VAL A 1 239 ? -83.662 -12.284 82.203 1.00 95.25 239 VAL A O 1
ATOM 1974 N N . ALA A 1 240 ? -82.660 -13.149 80.391 1.00 94.00 240 ALA A N 1
ATOM 1975 C CA . ALA A 1 240 ? -83.850 -13.853 79.916 1.00 94.00 240 ALA A CA 1
ATOM 1976 C C . ALA A 1 240 ? -84.344 -14.917 80.918 1.00 94.00 240 ALA A C 1
ATOM 1978 O O . ALA A 1 240 ? -85.540 -14.986 81.203 1.00 94.00 240 ALA A O 1
ATOM 1979 N N . GLN A 1 241 ? -83.439 -15.709 81.506 1.00 93.88 241 GLN A N 1
ATOM 1980 C CA . GLN A 1 241 ? -83.794 -16.707 82.525 1.00 93.88 241 GLN A CA 1
ATOM 1981 C C . GLN A 1 241 ? -84.385 -16.066 83.785 1.00 93.88 241 GLN A C 1
ATOM 1983 O O . GLN A 1 241 ? -85.440 -16.497 84.250 1.00 93.88 241 GLN A O 1
ATOM 1988 N N . LEU A 1 242 ? -83.738 -15.023 84.314 1.00 92.62 242 LEU A N 1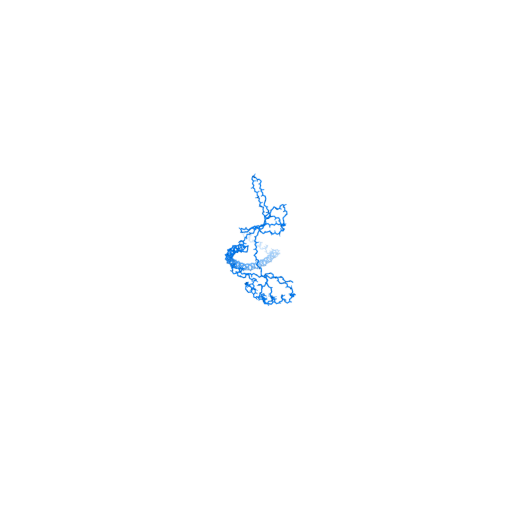
ATOM 1989 C CA . LEU A 1 242 ? -84.221 -14.282 85.481 1.00 92.62 242 LEU A CA 1
ATOM 1990 C C . LEU A 1 242 ? -85.580 -13.626 85.210 1.00 92.62 242 LEU A C 1
ATOM 1992 O O . LEU A 1 242 ? -86.444 -13.629 86.081 1.00 92.62 242 LEU A O 1
ATOM 1996 N N . THR A 1 243 ? -85.792 -13.113 83.995 1.00 93.31 243 THR A N 1
ATOM 1997 C CA . THR A 1 243 ? -87.075 -12.527 83.577 1.00 93.31 243 THR A CA 1
ATOM 1998 C C . THR A 1 243 ? -88.188 -13.579 83.598 1.00 93.31 243 THR A C 1
ATOM 2000 O O . THR A 1 243 ? -89.237 -13.340 84.191 1.00 93.31 243 THR A O 1
ATOM 2003 N N . ASN A 1 244 ? -87.936 -14.777 83.055 1.00 91.75 244 ASN A N 1
ATOM 2004 C CA . ASN A 1 244 ? -88.890 -15.893 83.099 1.00 91.75 244 ASN A CA 1
ATOM 2005 C C . ASN A 1 244 ? -89.171 -16.370 84.536 1.00 91.75 244 ASN A C 1
ATOM 2007 O O . ASN A 1 244 ? -90.315 -16.673 84.883 1.00 91.75 244 ASN A O 1
ATOM 2011 N N . GLN A 1 245 ? -88.142 -16.443 85.388 1.00 91.19 245 GLN A N 1
ATOM 2012 C CA . GLN A 1 245 ? -88.308 -16.790 86.804 1.00 91.19 245 GLN A CA 1
ATOM 2013 C C . GLN A 1 245 ? -89.176 -15.760 87.530 1.00 91.19 245 GLN A C 1
ATOM 2015 O O . GLN A 1 245 ? -90.099 -16.137 88.249 1.00 91.19 245 GLN A O 1
ATOM 2020 N N . LEU A 1 246 ? -88.917 -14.470 87.306 1.00 90.62 246 LEU A N 1
ATOM 2021 C CA . LEU A 1 246 ? -89.697 -13.382 87.885 1.00 90.62 246 LEU A CA 1
ATOM 2022 C C . LEU A 1 246 ? -91.161 -13.438 87.428 1.00 90.62 246 LEU A C 1
ATOM 2024 O O . LEU A 1 246 ? -92.065 -13.273 88.244 1.00 90.62 246 LEU A O 1
ATOM 2028 N N . GLU A 1 247 ? -91.409 -13.713 86.147 1.00 89.81 247 GLU A N 1
ATOM 2029 C CA . GLU A 1 247 ? -92.763 -13.876 85.611 1.00 89.81 247 GLU A CA 1
ATOM 2030 C C . GLU A 1 247 ? -93.491 -15.071 86.248 1.00 89.81 247 GLU A C 1
ATOM 2032 O O . GLU A 1 247 ? -94.655 -14.958 86.641 1.00 89.81 247 GLU A O 1
ATOM 2037 N N . THR A 1 248 ? -92.785 -16.187 86.447 1.00 87.88 248 THR A N 1
ATOM 2038 C CA . THR A 1 248 ? -93.312 -17.378 87.134 1.00 87.88 248 THR A CA 1
ATOM 2039 C C . THR A 1 248 ? -93.661 -17.075 88.595 1.00 87.88 248 THR A C 1
ATOM 2041 O O . THR A 1 248 ? -94.756 -17.401 89.052 1.00 87.88 248 THR A O 1
ATOM 2044 N N . GLU A 1 249 ? -92.775 -16.403 89.333 1.00 85.06 249 GLU A N 1
ATOM 2045 C CA . GLU A 1 249 ? -93.035 -15.971 90.713 1.00 85.06 249 GLU A CA 1
ATOM 2046 C C . GLU A 1 249 ? -94.212 -14.992 90.797 1.00 85.06 249 GLU A C 1
ATOM 2048 O O . GLU A 1 249 ? -95.062 -15.112 91.682 1.00 85.06 249 GLU A O 1
ATOM 2053 N N . HIS A 1 250 ? -94.339 -14.065 89.843 1.00 85.06 250 HIS A N 1
ATOM 2054 C CA . HIS A 1 250 ? -95.506 -13.187 89.755 1.00 85.06 250 HIS A CA 1
ATOM 2055 C C . HIS A 1 250 ? -96.812 -13.969 89.551 1.00 85.06 250 HIS A C 1
ATOM 2057 O O . HIS A 1 250 ? -97.813 -13.660 90.205 1.00 85.06 250 HIS A O 1
ATOM 2063 N N . GLN A 1 251 ? -96.818 -15.000 88.702 1.00 82.12 251 GLN A N 1
ATOM 2064 C CA . GLN A 1 251 ? -97.974 -15.887 88.525 1.00 82.12 251 GLN A CA 1
ATOM 2065 C C . GLN A 1 251 ? -98.276 -16.699 89.799 1.00 82.12 251 GLN A C 1
ATOM 2067 O O . GLN A 1 251 ? -99.441 -16.821 90.200 1.00 82.12 251 GLN A O 1
ATOM 2072 N N . ASN A 1 252 ? -97.248 -17.195 90.493 1.00 82.62 252 ASN A N 1
ATOM 2073 C CA . ASN A 1 252 ? -97.386 -17.891 91.776 1.00 82.62 252 ASN A CA 1
ATOM 2074 C C . ASN A 1 252 ? -97.974 -16.975 92.866 1.00 82.62 252 ASN A C 1
ATOM 2076 O O . ASN A 1 252 ? -98.904 -17.353 93.576 1.00 82.62 252 ASN A O 1
ATOM 2080 N N . LEU A 1 253 ? -97.509 -15.728 92.965 1.00 78.38 253 LEU A N 1
ATOM 2081 C CA . LEU A 1 253 ? -98.079 -14.718 93.862 1.00 78.38 253 LEU A CA 1
ATOM 2082 C C . LEU A 1 253 ? -99.542 -14.408 93.520 1.00 78.38 253 LEU A C 1
ATOM 2084 O O . LEU A 1 253 ? -100.383 -14.341 94.420 1.00 78.38 253 LEU A O 1
ATOM 2088 N N . ALA A 1 254 ? -99.873 -14.256 92.236 1.00 74.69 254 ALA A N 1
ATOM 2089 C CA . ALA A 1 254 ? -101.241 -14.001 91.787 1.00 74.69 254 ALA A CA 1
ATOM 2090 C C . ALA A 1 254 ? -102.191 -15.174 92.099 1.00 74.69 254 ALA A C 1
ATOM 2092 O O . ALA A 1 254 ? -103.351 -14.963 92.466 1.00 74.69 254 ALA A O 1
ATOM 2093 N N . THR A 1 255 ? -101.716 -16.417 91.994 1.00 75.44 255 THR A N 1
ATOM 2094 C CA . THR A 1 255 ? -102.489 -17.615 92.368 1.00 75.44 255 THR A CA 1
ATOM 2095 C C . THR A 1 255 ? -102.648 -17.748 93.886 1.00 75.44 255 THR A C 1
ATOM 2097 O O . THR A 1 255 ? -103.761 -17.997 94.352 1.00 75.44 255 THR A O 1
ATOM 2100 N N . LEU A 1 256 ? -101.606 -17.471 94.680 1.00 72.12 256 LEU A N 1
ATOM 2101 C CA . LEU A 1 256 ? -101.672 -17.374 96.149 1.00 72.12 256 LEU A CA 1
ATOM 2102 C C . LEU A 1 256 ? -102.653 -16.294 96.627 1.00 72.12 256 LEU A C 1
ATOM 2104 O O . LEU A 1 256 ? -103.445 -16.542 97.535 1.00 72.12 256 LEU A O 1
ATOM 2108 N N . GLN A 1 257 ? -102.670 -15.121 95.990 1.00 65.44 257 GLN A N 1
ATOM 2109 C CA . GLN A 1 257 ? -103.646 -14.060 96.274 1.00 65.44 257 GLN A CA 1
ATOM 2110 C C . GLN A 1 257 ? -105.089 -14.454 95.915 1.00 65.44 257 GLN A C 1
ATOM 2112 O O . GLN A 1 257 ? -106.035 -13.926 96.506 1.00 65.44 257 GLN A O 1
ATOM 2117 N N . ASN A 1 258 ? -105.276 -15.387 94.978 1.00 62.19 258 ASN A N 1
ATOM 2118 C CA . ASN A 1 258 ? -106.580 -15.929 94.587 1.00 62.19 258 ASN A CA 1
ATOM 2119 C C . ASN A 1 258 ? -106.979 -17.209 95.347 1.00 62.19 258 ASN A C 1
ATOM 2121 O O . ASN A 1 258 ? -108.096 -17.693 95.159 1.00 62.19 258 ASN A O 1
ATOM 2125 N N . ASN A 1 259 ? -106.129 -17.724 96.243 1.00 71.25 259 ASN A N 1
ATOM 2126 C CA . ASN A 1 259 ? -106.448 -18.854 97.112 1.00 71.25 259 ASN A CA 1
ATOM 2127 C C . ASN A 1 259 ? -107.620 -18.492 98.059 1.00 71.25 259 ASN A C 1
ATOM 2129 O O . ASN A 1 259 ? -107.557 -17.448 98.719 1.00 71.25 259 ASN A O 1
ATOM 2133 N N . PRO A 1 260 ? -108.675 -19.325 98.171 1.00 64.56 260 PRO A N 1
ATOM 2134 C CA . PRO A 1 260 ? -109.862 -19.026 98.974 1.00 64.56 260 PRO A CA 1
ATOM 2135 C C . PRO A 1 260 ? -109.545 -18.668 100.432 1.00 64.56 260 PRO A C 1
ATOM 2137 O O . PRO A 1 260 ? -110.160 -17.756 100.979 1.00 64.56 260 PRO A O 1
ATOM 2140 N N . THR A 1 261 ? -108.553 -19.319 101.045 1.00 61.00 261 THR A N 1
ATOM 2141 C CA . THR A 1 261 ? -108.154 -19.090 102.443 1.00 61.00 261 THR A CA 1
ATOM 2142 C C . THR A 1 261 ? -107.468 -17.733 102.628 1.00 61.00 261 THR A C 1
ATOM 2144 O O . THR A 1 261 ? -107.727 -17.037 103.612 1.00 61.00 261 THR A O 1
ATOM 2147 N N . VAL A 1 262 ? -106.642 -17.318 101.657 1.00 61.19 262 VAL A N 1
ATOM 2148 C CA . VAL A 1 262 ? -105.959 -16.008 101.628 1.00 61.19 262 VAL A CA 1
ATOM 2149 C C . VAL A 1 262 ? -106.940 -14.886 101.272 1.00 61.19 262 VAL A C 1
ATOM 2151 O O . VAL A 1 262 ? -106.916 -13.814 101.875 1.00 61.19 262 VAL A O 1
ATOM 2154 N N . ARG A 1 263 ? -107.873 -15.135 100.344 1.00 61.50 263 ARG A N 1
ATOM 2155 C CA . ARG A 1 263 ? -108.994 -14.226 100.058 1.00 61.50 263 ARG A CA 1
ATOM 2156 C C . ARG A 1 263 ? -109.860 -14.010 101.290 1.00 61.50 263 ARG A C 1
ATOM 2158 O O . ARG A 1 263 ? -110.129 -12.861 101.612 1.00 61.50 263 ARG A O 1
ATOM 2165 N N . LEU A 1 264 ? -110.241 -15.073 102.000 1.00 60.69 264 LEU A N 1
ATOM 2166 C CA . LEU A 1 264 ? -111.019 -14.987 103.236 1.00 60.69 264 LEU A CA 1
ATOM 2167 C C . LEU A 1 264 ? -110.269 -14.216 104.324 1.00 60.69 264 LEU A C 1
ATOM 2169 O O . LEU A 1 264 ? -110.865 -13.350 104.946 1.00 60.69 264 LEU A O 1
ATOM 2173 N N . THR A 1 265 ? -108.968 -14.442 104.521 1.00 62.81 265 THR A N 1
ATOM 2174 C CA . THR A 1 265 ? -108.174 -13.671 105.501 1.00 62.81 265 THR A CA 1
ATOM 2175 C C . THR A 1 265 ? -107.997 -12.207 105.102 1.00 62.81 265 THR A C 1
ATOM 2177 O O . THR A 1 265 ? -108.150 -11.338 105.955 1.00 62.81 265 THR A O 1
ATOM 2180 N N . ASN A 1 266 ? -107.776 -11.890 103.823 1.00 64.06 266 ASN A N 1
ATOM 2181 C CA . ASN A 1 266 ? -107.734 -10.504 103.338 1.00 64.06 266 ASN A CA 1
ATOM 2182 C C . ASN A 1 266 ? -109.108 -9.815 103.402 1.00 64.06 266 ASN A C 1
ATOM 2184 O O . ASN A 1 266 ? -109.194 -8.621 103.687 1.00 64.06 266 ASN A O 1
ATOM 2188 N N . GLN A 1 267 ? -110.193 -10.552 103.162 1.00 64.06 267 GLN A N 1
ATOM 2189 C CA . GLN A 1 267 ? -111.569 -10.066 103.245 1.00 64.06 267 GLN A CA 1
ATOM 2190 C C . GLN A 1 267 ? -111.989 -9.877 104.707 1.00 64.06 267 GLN A C 1
ATOM 2192 O O . GLN A 1 267 ? -112.570 -8.846 105.030 1.00 64.06 267 GLN A O 1
ATOM 2197 N N . VAL A 1 268 ? -111.598 -10.777 105.614 1.00 63.81 268 VAL A N 1
ATOM 2198 C CA . VAL A 1 268 ? -111.721 -10.623 107.072 1.00 63.81 268 VAL A CA 1
ATOM 2199 C C . VAL A 1 268 ? -110.871 -9.450 107.559 1.00 63.81 268 VAL A C 1
ATOM 2201 O O . VAL A 1 268 ? -111.389 -8.610 108.279 1.00 63.81 268 VAL A O 1
ATOM 2204 N N . GLY A 1 269 ? -109.623 -9.302 107.113 1.00 66.38 269 GLY A N 1
ATOM 2205 C CA . GLY A 1 269 ? -108.754 -8.170 107.451 1.00 66.38 269 GLY A CA 1
ATOM 2206 C C . GLY A 1 269 ? -109.309 -6.825 106.973 1.00 66.38 269 GLY A C 1
ATOM 2207 O O . GLY A 1 269 ? -109.350 -5.867 107.745 1.00 66.38 269 GLY A O 1
ATOM 2208 N N . LYS A 1 270 ? -109.832 -6.752 105.740 1.00 69.62 270 LYS A N 1
ATOM 2209 C CA . LYS A 1 270 ? -110.554 -5.570 105.238 1.00 69.62 270 LYS A CA 1
ATOM 2210 C C . LYS A 1 270 ? -111.823 -5.303 106.037 1.00 69.62 270 LYS A C 1
ATOM 2212 O O . LYS A 1 270 ? -112.044 -4.151 106.392 1.00 69.62 270 LYS A O 1
ATOM 2217 N N . THR A 1 271 ? -112.613 -6.331 106.352 1.00 65.88 271 THR A N 1
ATOM 2218 C CA . THR A 1 271 ? -113.860 -6.216 107.131 1.00 65.88 271 THR A CA 1
ATOM 2219 C C . THR A 1 271 ? -113.575 -5.767 108.564 1.00 65.88 271 THR A C 1
ATOM 2221 O O . THR A 1 271 ? -114.241 -4.864 109.051 1.00 65.88 271 THR A O 1
ATOM 2224 N N . ILE A 1 272 ? -112.531 -6.295 109.213 1.00 66.12 272 ILE A N 1
ATOM 2225 C CA . ILE A 1 272 ? -112.030 -5.845 110.519 1.00 66.12 272 ILE A CA 1
ATOM 2226 C C . ILE A 1 272 ? -111.531 -4.401 110.427 1.00 66.12 272 ILE A C 1
ATOM 2228 O O . ILE A 1 272 ? -111.849 -3.606 111.301 1.00 66.12 272 ILE A O 1
ATOM 2232 N N . GLY A 1 273 ? -110.805 -4.026 109.369 1.00 68.69 273 GLY A N 1
ATOM 2233 C CA . GLY A 1 273 ? -110.365 -2.647 109.138 1.00 68.69 273 GLY A CA 1
ATOM 2234 C C . GLY A 1 273 ? -111.526 -1.670 108.912 1.00 68.69 273 GLY A C 1
ATOM 2235 O O . GLY A 1 273 ? -111.517 -0.566 109.453 1.00 68.69 273 GLY A O 1
ATOM 2236 N N . THR A 1 274 ? -112.570 -2.083 108.184 1.00 69.56 274 THR A N 1
ATOM 2237 C CA . THR A 1 274 ? -113.788 -1.274 107.994 1.00 69.56 274 THR A CA 1
ATOM 2238 C C . THR A 1 274 ? -114.638 -1.214 109.259 1.00 69.56 274 THR A C 1
ATOM 2240 O O . THR A 1 274 ? -115.185 -0.155 109.548 1.00 69.56 274 THR A O 1
ATOM 2243 N N . LEU A 1 275 ? -114.718 -2.298 110.039 1.00 62.59 275 LEU A N 1
ATOM 2244 C CA . LEU A 1 275 ? -115.349 -2.325 111.363 1.00 62.59 275 LEU A CA 1
ATOM 2245 C C . LEU A 1 275 ? -114.601 -1.432 112.352 1.00 62.59 275 LEU A C 1
ATOM 2247 O O . LEU A 1 275 ? -115.246 -0.641 113.025 1.00 62.59 275 LEU A O 1
ATOM 2251 N N . LYS A 1 276 ? -113.262 -1.469 112.391 1.00 63.41 276 LYS A N 1
ATOM 2252 C CA . LYS A 1 276 ? -112.443 -0.547 113.197 1.00 63.41 276 LYS A CA 1
ATOM 2253 C C . LYS A 1 276 ? -112.703 0.911 112.815 1.00 63.41 276 LYS A C 1
ATOM 2255 O O . LYS A 1 276 ? -112.928 1.728 113.697 1.00 63.41 276 LYS A O 1
ATOM 2260 N N . ASN A 1 277 ? -112.749 1.221 111.517 1.00 67.44 277 ASN A N 1
ATOM 2261 C CA . ASN A 1 277 ? -113.035 2.577 111.036 1.00 67.44 277 ASN A CA 1
ATOM 2262 C C . ASN A 1 277 ? -114.505 3.009 111.234 1.00 67.44 277 ASN A C 1
ATOM 2264 O O . ASN A 1 277 ? -114.764 4.206 111.312 1.00 67.44 277 ASN A O 1
ATOM 2268 N N . ARG A 1 278 ? -115.468 2.076 111.330 1.00 64.12 278 ARG A N 1
ATOM 2269 C CA . ARG A 1 278 ? -116.883 2.355 111.663 1.00 64.12 278 ARG A CA 1
ATOM 2270 C C . ARG A 1 278 ? -117.175 2.399 113.166 1.00 64.12 278 ARG A C 1
ATOM 2272 O O . ARG A 1 278 ? -118.144 3.039 113.532 1.00 64.12 278 ARG A O 1
ATOM 2279 N N . LEU A 1 279 ? -116.369 1.741 114.001 1.00 59.19 279 LEU A N 1
ATOM 2280 C CA . LEU A 1 279 ? -116.434 1.791 115.472 1.00 59.19 279 LEU A CA 1
ATOM 2281 C C . LEU A 1 279 ? -115.664 2.989 116.061 1.00 59.19 279 LEU A C 1
ATOM 2283 O O . LEU A 1 279 ? -115.735 3.229 117.261 1.00 59.19 279 LEU A O 1
ATOM 2287 N N . MET A 1 280 ? -114.922 3.730 115.228 1.00 58.66 280 MET A N 1
ATOM 2288 C CA . MET A 1 280 ? -114.254 4.995 115.573 1.00 58.66 280 MET A CA 1
ATOM 2289 C C . MET A 1 280 ? -115.018 6.245 115.075 1.00 58.66 280 MET A C 1
ATOM 2291 O O . MET A 1 280 ? -114.446 7.333 115.012 1.00 58.66 280 MET A O 1
ATOM 2295 N N . LYS A 1 281 ? -116.305 6.102 114.735 1.00 49.66 281 LYS A N 1
ATOM 2296 C CA . LYS A 1 281 ? -117.295 7.181 114.578 1.00 49.66 281 LYS A CA 1
ATOM 2297 C C . LYS A 1 281 ? -118.516 6.850 115.422 1.00 49.66 281 LYS A C 1
ATOM 2299 O O . LYS A 1 281 ? -119.165 7.815 115.871 1.00 49.66 281 LYS A O 1
#

Secondary structure (DSSP, 8-state):
-EEESS-GGGSS-HHHHHHHHHHHS-TTPPEEE---BHIIIIIITT---TT-S--B-HHHHHHHHHTT-S-----------EEEES-TTS--SEEEEE-SS-EEEEEE----SPPSS------SSPPPPPPPEEEE-TT--HHHHHHHHHHHHHHHHHHHHHHHHHHHHHHHHHHHHHHHHHHHHHHHHHHHHHHHHHHHHHHHHHHHHHHHHHHHHHHHHHHHHHHHHHHHHHHHHHHHHHHHHHHHHHHHHHHHHTSHHHHHHHHHHHHHHHHHHHHT-

pLDDT: mean 87.91, std 12.05, range [49.66, 98.44]

Radius of gyration: 69.04 Å; Cα contacts (8 Å, |Δi|>4): 172; chains: 1; bounding box: 154×59×164 Å

Sequence (281 aa):
MVVSFETIEHHDKHDEMLSEIKRILRPDGLLIISSPNRVIYSEAADFHNPYHVKELDFEELDTLLKKYFSNISYYGQNPMGGSFIYDYRQNFKDFRVVSQSHSDLGVQVEVTKEPTFFIALCSDVKVETTDPSVYLEPDNDMFAHIKREATRMQASFDENYEAYKKKMEETQEYITAIVAQKDKEYLLAQESFNEHIGNVTKHRDELSKRVLELTDYTQLLTDQQTDLLGQIKYLTEQVAQLTNQLETEHQNLATLQNNPTVRLTNQVGKTIGTLKNRLMK

Foldseek 3Di:
DAEEEAHCQQDPPNLVVLVVVLVPADPPGDYHYYFDACVVPPVVLVDDDPRRNHGDHPVRVVVSVVVRDVDDDDDDDDDFDKDKDDDQVDWDQWAWEDEPVDTDDIDGDTDDDDDPDDDDDDDPDDDDDDGIHMYTYPPDPVVSVVVVVVVVVVVVVVVVVVVVVVVVVVVVVVVVVVVVVVVVVVVVVVVVVVVVVVVVVVVVVVVVVVVVVVVVVVVVVVVVVVVVVVVVVVVVVVVVVVVVVVVVVVVVVVVVCVPPVNVVVVVVVVVVVVVVVVVVD